Protein AF-A0A3L7U827-F1 (afdb_monomer_lite)

Foldseek 3Di:
DDQDPVNVVVCVVVVHDDDPDPPPPPPPQAAEEEAEAAADPPPVVLSVLLPVLGPRYDYDPYDHLLVRLVVQLCCCQPVVHAYEYAHPCQPVSQVNNVVRPSFDEDEDLFLVVQVVVCQLQLGRYYYYHPVSDDSVRSSVSSRVSSPDHSDDGPPVSVPPPPDPDPDDDDDDDDDDDDPDDDDDDDD

Structure (mmCIF, N/CA/C/O backbone):
data_AF-A0A3L7U827-F1
#
_entry.id   AF-A0A3L7U827-F1
#
loop_
_atom_site.group_PDB
_atom_site.id
_atom_site.type_symbol
_atom_site.label_atom_id
_atom_site.label_alt_id
_atom_site.label_comp_id
_atom_site.label_asym_id
_atom_site.label_entity_id
_atom_site.label_seq_id
_atom_site.pdbx_PDB_ins_code
_atom_site.Cartn_x
_atom_site.Cartn_y
_atom_site.Cartn_z
_atom_site.occupancy
_atom_site.B_iso_or_equiv
_atom_site.auth_seq_id
_atom_site.auth_comp_id
_atom_site.auth_asym_id
_atom_site.auth_atom_id
_atom_site.pdbx_PDB_model_num
ATOM 1 N N . ALA A 1 1 ? -17.650 13.723 22.916 1.00 54.97 1 ALA A N 1
ATOM 2 C CA . ALA A 1 1 ? -18.465 14.565 23.817 1.00 54.97 1 ALA A CA 1
ATOM 3 C C . ALA A 1 1 ? -18.620 13.851 25.155 1.00 54.97 1 ALA A C 1
ATOM 5 O O . ALA A 1 1 ? -18.820 12.641 25.151 1.00 54.97 1 ALA A O 1
ATOM 6 N N . VAL A 1 2 ? -18.483 14.561 26.276 1.00 66.75 2 VAL A N 1
ATOM 7 C CA . VAL A 1 2 ? -18.697 14.002 27.621 1.00 66.75 2 VAL A CA 1
ATOM 8 C C . VAL A 1 2 ? -20.123 14.343 28.040 1.00 66.75 2 VAL A C 1
ATOM 10 O O . VAL A 1 2 ? -20.473 15.517 28.101 1.00 66.75 2 VAL A O 1
ATOM 13 N N . ILE A 1 3 ? -20.953 13.327 28.279 1.00 76.56 3 ILE A N 1
ATOM 14 C CA . ILE A 1 3 ? -22.313 13.520 28.798 1.00 76.56 3 ILE A CA 1
ATOM 15 C C . ILE A 1 3 ? -22.213 13.590 30.320 1.00 76.56 3 ILE A C 1
ATOM 17 O O . ILE A 1 3 ? -21.731 12.645 30.949 1.00 76.56 3 ILE A O 1
ATOM 21 N N . THR A 1 4 ? -22.647 14.704 30.906 1.00 87.19 4 THR A N 1
ATOM 22 C CA . THR A 1 4 ? -22.689 14.880 32.361 1.00 87.19 4 THR A CA 1
ATOM 23 C C . THR A 1 4 ? -23.773 13.987 32.987 1.00 87.19 4 THR A C 1
ATOM 25 O O . THR A 1 4 ? -24.767 13.678 32.325 1.00 87.19 4 THR A O 1
ATOM 28 N N . PRO A 1 5 ? -23.623 13.559 34.255 1.00 81.25 5 PRO A N 1
ATOM 29 C CA . PRO A 1 5 ? -24.610 12.708 34.930 1.00 81.25 5 PRO A CA 1
ATOM 30 C C . PRO A 1 5 ? -26.034 13.283 34.897 1.00 81.25 5 PRO A C 1
ATOM 32 O O . PRO A 1 5 ? -26.962 12.587 34.500 1.00 81.25 5 PRO A O 1
ATOM 35 N N . SER A 1 6 ? -26.192 14.584 35.159 1.00 82.38 6 SER A N 1
ATOM 36 C CA . SER A 1 6 ? -27.498 15.259 35.144 1.00 82.38 6 SER A CA 1
ATOM 37 C C . SER A 1 6 ? -28.179 15.248 33.769 1.00 82.38 6 SER A C 1
ATOM 39 O O . SER A 1 6 ? -29.398 15.148 33.683 1.00 82.38 6 SER A O 1
ATOM 41 N N . ALA A 1 7 ? -27.406 15.302 32.677 1.00 82.69 7 ALA A N 1
ATOM 42 C CA . ALA A 1 7 ? -27.951 15.217 31.321 1.00 82.69 7 ALA A CA 1
ATOM 43 C C . ALA A 1 7 ? -28.459 13.803 30.985 1.00 82.69 7 ALA A C 1
ATOM 45 O O . ALA A 1 7 ? -29.396 13.647 30.204 1.00 82.69 7 ALA A O 1
ATOM 46 N N . ARG A 1 8 ? -27.862 12.767 31.589 1.00 81.25 8 ARG A N 1
ATOM 47 C CA . ARG A 1 8 ? -28.314 11.377 31.447 1.00 81.25 8 ARG A CA 1
ATOM 48 C C . ARG A 1 8 ? -29.624 11.138 32.194 1.00 81.25 8 ARG A C 1
ATOM 50 O O . ARG A 1 8 ? -30.512 10.489 31.646 1.00 81.25 8 ARG A O 1
ATOM 57 N N . ASP A 1 9 ? -29.741 11.666 33.408 1.00 86.62 9 ASP A N 1
ATOM 58 C CA . ASP A 1 9 ? -30.944 11.500 34.229 1.00 86.62 9 ASP A CA 1
ATOM 59 C C . ASP A 1 9 ? -32.150 12.202 33.596 1.00 86.62 9 ASP A C 1
ATOM 61 O O . ASP A 1 9 ? -33.210 11.594 33.453 1.00 86.62 9 ASP A O 1
ATOM 65 N N . HIS A 1 10 ? -31.952 13.416 33.075 1.00 85.75 10 HIS A N 1
ATOM 66 C CA . HIS A 1 10 ? -33.006 14.156 32.382 1.00 85.75 10 HIS A CA 1
ATOM 67 C C . HIS A 1 10 ? -33.462 13.467 31.081 1.00 85.75 10 HIS A C 1
ATOM 69 O O . HIS A 1 10 ? -34.650 13.479 30.753 1.00 85.75 10 HIS A O 1
ATOM 75 N N . ALA A 1 11 ? -32.545 12.837 30.337 1.00 85.69 11 ALA A N 1
ATOM 76 C CA . ALA A 1 11 ? -32.904 12.059 29.150 1.00 85.69 11 ALA A CA 1
ATOM 77 C C . ALA A 1 11 ? -33.756 10.832 29.514 1.00 85.69 11 ALA A C 1
ATOM 79 O O . ALA A 1 11 ? -34.733 10.536 28.829 1.00 85.69 11 ALA A O 1
ATOM 80 N N . ARG A 1 12 ? -33.437 10.162 30.631 1.00 86.00 12 ARG A N 1
ATOM 81 C CA . ARG A 1 12 ? -34.206 9.014 31.127 1.00 86.00 12 ARG A CA 1
ATOM 82 C C . ARG A 1 12 ? -35.616 9.413 31.560 1.00 86.00 12 ARG A C 1
ATOM 84 O O . ARG A 1 12 ? -36.565 8.717 31.219 1.00 86.00 12 ARG A O 1
ATOM 91 N N . GLU A 1 13 ? -35.758 10.523 32.281 1.00 89.75 13 GLU A N 1
ATOM 92 C CA . GLU A 1 13 ? -37.065 11.051 32.705 1.00 89.75 13 GLU A CA 1
ATOM 93 C C . GLU A 1 13 ? -37.940 11.476 31.522 1.00 89.75 13 GLU A C 1
ATOM 95 O O . GLU A 1 13 ? -39.154 11.295 31.553 1.00 89.75 13 GLU A O 1
ATOM 100 N N . ALA A 1 14 ? -37.324 11.969 30.447 1.00 87.94 14 ALA A N 1
ATOM 101 C CA . ALA A 1 14 ? -38.013 12.327 29.212 1.00 87.94 14 ALA A CA 1
ATOM 102 C C . ALA A 1 14 ? -38.336 11.121 28.302 1.00 87.94 14 ALA A C 1
ATOM 104 O O . ALA A 1 14 ? -38.865 11.314 27.209 1.00 87.94 14 ALA A O 1
ATOM 105 N N . GLY A 1 15 ? -38.003 9.888 28.709 1.00 83.62 15 GLY A N 1
ATOM 106 C CA . GLY A 1 15 ? -38.190 8.689 27.883 1.00 83.62 15 GLY A CA 1
ATOM 107 C C . GLY A 1 15 ? -37.289 8.642 26.642 1.00 83.62 15 GLY A C 1
ATOM 108 O O . GLY A 1 15 ? -37.589 7.931 25.687 1.00 83.62 15 GLY A O 1
ATOM 109 N N . ILE A 1 16 ? -36.194 9.407 26.633 1.00 83.38 16 ILE A N 1
ATOM 110 C CA . ILE A 1 16 ? -35.248 9.482 25.520 1.00 83.38 16 ILE A CA 1
ATOM 111 C C . ILE A 1 16 ? -34.175 8.415 25.725 1.00 83.38 16 ILE A C 1
ATOM 113 O O . ILE A 1 16 ? -33.329 8.507 26.619 1.00 83.38 16 ILE A O 1
ATOM 117 N N . GLU A 1 17 ? -34.181 7.403 24.863 1.00 83.94 17 GLU A N 1
ATOM 118 C CA . GLU A 1 17 ? -33.141 6.382 24.844 1.00 83.94 17 GLU A CA 1
ATOM 119 C C . GLU A 1 17 ? -31.858 6.937 24.206 1.00 83.94 17 GLU A C 1
ATOM 121 O O . GLU A 1 17 ? -31.801 7.261 23.019 1.00 83.94 17 GLU A O 1
ATOM 126 N N . LEU A 1 18 ? -30.798 7.052 25.008 1.00 72.00 18 LEU A N 1
ATOM 127 C CA . LEU A 1 18 ? -29.479 7.468 24.534 1.00 72.00 18 LEU A CA 1
ATOM 128 C C . LEU A 1 18 ? -28.769 6.291 23.855 1.00 72.00 18 LEU A C 1
ATOM 130 O O . LEU A 1 18 ? -27.939 5.610 24.461 1.00 72.00 18 LEU A O 1
ATOM 134 N N . VAL A 1 19 ? -29.058 6.073 22.576 1.00 75.44 19 VAL A N 1
ATOM 135 C CA . VAL A 1 19 ? -28.285 5.151 21.740 1.00 75.44 19 VAL A CA 1
ATOM 136 C C . VAL A 1 19 ? -26.927 5.791 21.449 1.00 75.44 19 VAL A C 1
ATOM 138 O O . VAL A 1 19 ? -26.851 6.914 20.947 1.00 75.44 19 VAL A O 1
ATOM 141 N N . ARG A 1 20 ? -25.824 5.087 21.740 1.00 62.78 20 ARG A N 1
ATOM 142 C CA . ARG A 1 20 ? -24.500 5.469 21.222 1.00 62.78 20 ARG A CA 1
ATOM 143 C C . ARG A 1 20 ? -24.497 5.245 19.713 1.00 62.78 20 ARG A C 1
ATOM 145 O O . ARG A 1 20 ? -24.052 4.208 19.233 1.00 62.78 20 ARG A O 1
ATOM 152 N N . GLY A 1 21 ? -25.011 6.221 18.976 1.00 51.78 21 GLY A N 1
ATOM 153 C CA . GLY A 1 21 ? -24.836 6.281 17.539 1.00 51.78 21 GLY A CA 1
ATOM 154 C C . GLY A 1 21 ? -23.347 6.387 17.245 1.00 51.78 21 GLY A C 1
ATOM 155 O O . GLY A 1 21 ? -22.695 7.346 17.665 1.00 51.78 21 GLY A O 1
ATOM 156 N N . SER A 1 22 ? -22.802 5.399 16.535 1.00 54.78 22 SER A N 1
ATOM 157 C CA . SER A 1 22 ? -21.635 5.655 15.700 1.00 54.78 22 SER A CA 1
ATOM 158 C C . SER A 1 22 ? -22.044 6.813 14.800 1.00 54.78 22 SER A C 1
ATOM 160 O O . SER A 1 22 ? -22.983 6.694 14.013 1.00 54.78 22 SER A O 1
ATOM 162 N N . VAL A 1 23 ? -21.433 7.978 15.010 1.00 49.03 23 VAL A N 1
ATOM 163 C CA . VAL A 1 23 ? -21.573 9.074 14.062 1.00 49.03 23 VAL A CA 1
ATOM 164 C C . VAL A 1 23 ? -21.113 8.483 12.739 1.00 49.03 23 VAL A C 1
ATOM 166 O O . VAL A 1 23 ? -19.973 8.025 12.657 1.00 49.03 23 VAL A O 1
ATOM 169 N N . ILE A 1 24 ? -21.998 8.444 11.739 1.00 49.88 24 ILE A N 1
ATOM 170 C CA . ILE A 1 24 ? -21.590 8.217 10.356 1.00 49.88 24 ILE A CA 1
ATOM 171 C C . ILE A 1 24 ? -20.724 9.423 10.028 1.00 49.88 24 ILE A C 1
ATOM 173 O O . ILE A 1 24 ? -21.206 10.501 9.680 1.00 49.88 24 ILE A O 1
ATOM 177 N N . GLN A 1 25 ? -19.440 9.276 10.324 1.00 45.00 25 GLN A N 1
ATOM 178 C CA . GLN A 1 25 ? -18.443 10.279 10.062 1.00 45.00 25 GLN A CA 1
ATOM 179 C C . GLN A 1 25 ? -18.429 10.411 8.537 1.00 45.00 25 GLN A C 1
ATOM 181 O O . GLN A 1 25 ? -18.361 9.382 7.856 1.00 45.00 25 GLN A O 1
ATOM 186 N N . PRO A 1 26 ? -18.560 11.630 7.978 1.00 43.16 26 PRO A N 1
ATOM 187 C CA . PRO A 1 26 ? -18.352 11.813 6.546 1.00 43.16 26 PRO A CA 1
ATOM 188 C C . PRO A 1 26 ? -17.010 11.161 6.192 1.00 43.16 26 PRO A C 1
ATOM 190 O O . PRO A 1 26 ? -16.104 11.250 7.028 1.00 43.16 26 PRO A O 1
ATOM 193 N N . PRO A 1 27 ? -16.890 10.466 5.043 1.00 47.53 27 PRO A N 1
ATOM 194 C CA . PRO A 1 27 ? -15.715 9.664 4.732 1.00 47.53 27 PRO A CA 1
ATOM 195 C C . PRO A 1 27 ? -14.486 10.544 4.911 1.00 47.53 27 PRO A C 1
ATOM 197 O O . PRO A 1 27 ? -14.261 11.490 4.155 1.00 47.53 27 PRO A O 1
ATOM 200 N N . VAL A 1 28 ? -13.739 10.284 5.983 1.00 51.09 28 VAL A N 1
ATOM 201 C CA . VAL A 1 28 ? -12.462 10.937 6.212 1.00 51.09 28 VAL A CA 1
ATOM 202 C C . VAL A 1 28 ? -11.633 10.456 5.042 1.00 51.09 28 VAL A C 1
ATOM 204 O O . VAL A 1 28 ? -11.380 9.257 4.942 1.00 51.09 28 VAL A O 1
ATOM 207 N N . HIS A 1 29 ? -11.320 11.349 4.101 1.00 54.78 29 HIS A N 1
ATOM 208 C CA . HIS A 1 29 ? -10.464 11.000 2.977 1.00 54.78 29 HIS A CA 1
ATOM 209 C C . HIS A 1 29 ? -9.222 10.335 3.561 1.00 54.78 29 HIS A C 1
ATOM 211 O O . HIS A 1 29 ? -8.465 10.980 4.286 1.00 54.78 29 HIS A O 1
ATOM 217 N N . SER A 1 30 ? -9.079 9.025 3.341 1.00 65.12 30 SER A N 1
ATOM 218 C CA . SER A 1 30 ? -8.006 8.264 3.958 1.00 65.12 30 SER A CA 1
ATOM 219 C C . SER A 1 30 ? -6.706 8.775 3.359 1.00 65.12 30 SER A C 1
ATOM 221 O O . SER A 1 30 ? -6.420 8.502 2.191 1.00 65.12 30 SER A O 1
ATOM 223 N N . THR A 1 31 ? -5.957 9.553 4.136 1.00 86.00 31 THR A N 1
ATOM 224 C CA . THR A 1 31 ? -4.622 10.024 3.773 1.00 86.00 31 THR A CA 1
ATOM 225 C C . THR A 1 31 ? -3.802 8.822 3.317 1.00 86.00 31 THR A C 1
ATOM 227 O O . THR A 1 31 ? -3.801 7.778 3.977 1.00 86.00 31 THR A O 1
ATOM 230 N N . ILE A 1 32 ? -3.120 8.948 2.179 1.00 91.00 32 ILE A N 1
ATOM 231 C CA . ILE A 1 32 ? -2.180 7.922 1.725 1.00 91.00 32 ILE A CA 1
ATOM 232 C C . ILE A 1 32 ? -0.767 8.341 2.070 1.00 91.00 32 ILE A C 1
ATOM 234 O O . ILE A 1 32 ? -0.306 9.410 1.682 1.00 91.00 32 ILE A O 1
ATOM 238 N N . VAL A 1 33 ? -0.052 7.460 2.751 1.00 94.31 33 VAL A N 1
ATOM 239 C CA . VAL A 1 33 ? 1.357 7.637 3.066 1.00 94.31 33 VAL A CA 1
ATOM 240 C C . VAL A 1 33 ? 2.191 6.885 2.040 1.00 94.31 33 VAL A C 1
ATOM 242 O O . VAL A 1 33 ? 2.051 5.673 1.882 1.00 94.31 33 VAL A O 1
ATOM 245 N N . ILE A 1 34 ? 3.060 7.607 1.339 1.00 94.38 34 ILE A N 1
ATOM 246 C CA . ILE A 1 34 ? 3.943 7.063 0.309 1.00 94.38 34 ILE A CA 1
ATOM 247 C C . ILE A 1 34 ? 5.363 7.018 0.864 1.00 94.38 34 ILE A C 1
ATOM 249 O O . ILE A 1 34 ? 5.970 8.054 1.135 1.00 94.38 34 ILE A O 1
ATOM 253 N N . GLY A 1 35 ? 5.897 5.813 1.013 1.00 93.19 35 GLY A N 1
ATOM 254 C CA . GLY A 1 35 ? 7.283 5.561 1.377 1.00 93.19 35 GLY A CA 1
ATOM 255 C C . GLY A 1 35 ? 8.097 5.064 0.189 1.00 93.19 35 GLY A C 1
ATOM 256 O O . GLY A 1 35 ? 7.579 4.404 -0.714 1.00 93.19 35 GLY A O 1
ATOM 257 N N . GLN A 1 36 ? 9.396 5.340 0.210 1.00 93.81 36 GLN A N 1
ATOM 258 C CA . GLN A 1 36 ? 10.352 4.747 -0.718 1.00 93.81 36 GLN A CA 1
ATOM 259 C C . GLN A 1 36 ? 11.586 4.266 0.039 1.00 93.81 36 GLN A C 1
ATOM 261 O O . GLN A 1 36 ? 12.126 5.002 0.862 1.00 93.81 36 GLN A O 1
ATOM 266 N N . ALA A 1 37 ? 12.027 3.043 -0.247 1.00 91.88 37 ALA A N 1
ATOM 267 C CA . ALA A 1 37 ? 13.204 2.448 0.376 1.00 91.88 37 ALA A CA 1
ATOM 268 C C . ALA A 1 37 ? 13.931 1.510 -0.588 1.00 91.88 37 ALA A C 1
ATOM 270 O O . ALA A 1 37 ? 13.292 0.738 -1.304 1.00 91.88 37 ALA A O 1
ATOM 271 N N . ASP A 1 38 ? 15.264 1.546 -0.576 1.00 82.06 38 ASP A N 1
ATOM 272 C CA . ASP A 1 38 ? 16.132 0.619 -1.317 1.00 82.06 38 ASP A CA 1
ATOM 273 C C . ASP A 1 38 ? 15.717 0.429 -2.789 1.00 82.06 38 ASP A C 1
ATOM 275 O O . ASP A 1 38 ? 15.645 -0.687 -3.310 1.00 82.06 38 ASP A O 1
ATOM 279 N N . CYS A 1 39 ? 15.373 1.528 -3.463 1.00 80.00 39 CYS A N 1
ATOM 280 C CA . CYS A 1 39 ? 15.046 1.520 -4.884 1.00 80.00 39 CYS A CA 1
ATOM 281 C C . CYS A 1 39 ? 16.222 2.002 -5.730 1.00 80.00 39 CYS A C 1
ATOM 283 O O . CYS A 1 39 ? 16.886 2.981 -5.395 1.00 80.00 39 CYS A O 1
ATOM 285 N N . LEU A 1 40 ? 16.395 1.373 -6.893 1.00 69.06 40 LEU A N 1
ATOM 286 C CA . LEU A 1 40 ? 17.198 1.924 -7.983 1.00 69.06 40 LEU A CA 1
ATOM 287 C C . LEU A 1 40 ? 16.523 3.183 -8.561 1.00 69.06 40 LEU A C 1
ATOM 289 O O . LEU A 1 40 ? 15.361 3.474 -8.259 1.00 69.06 40 LEU A O 1
ATOM 293 N N . ALA A 1 41 ? 17.254 3.929 -9.397 1.00 63.00 41 ALA A N 1
ATOM 294 C CA . ALA A 1 41 ? 16.784 5.169 -10.017 1.00 63.00 41 ALA A CA 1
ATOM 295 C C . ALA A 1 41 ? 15.327 5.059 -10.529 1.00 63.00 41 ALA A C 1
ATOM 297 O O . ALA A 1 41 ? 14.934 4.025 -11.075 1.00 63.00 41 ALA A O 1
ATOM 298 N N . ASN A 1 42 ? 14.554 6.145 -10.358 1.00 75.94 42 ASN A N 1
ATOM 299 C CA . ASN A 1 42 ? 13.133 6.347 -10.720 1.00 75.94 42 ASN A CA 1
ATOM 300 C C . ASN A 1 42 ? 12.066 6.148 -9.622 1.00 75.94 42 ASN A C 1
ATOM 302 O O . ASN A 1 42 ? 10.902 6.455 -9.875 1.00 75.94 42 ASN A O 1
ATOM 306 N N . ALA A 1 43 ? 12.392 5.717 -8.399 1.00 82.56 43 ALA A N 1
ATOM 307 C CA . ALA A 1 43 ? 11.367 5.626 -7.344 1.00 82.56 43 ALA A CA 1
ATOM 308 C C . ALA A 1 43 ? 10.790 6.991 -6.934 1.00 82.56 43 ALA A C 1
ATOM 310 O O . ALA A 1 43 ? 9.571 7.121 -6.842 1.00 82.56 43 ALA A O 1
ATOM 311 N N . SER A 1 44 ? 11.624 8.028 -6.806 1.00 85.75 44 SER A N 1
ATOM 312 C CA . SER A 1 44 ? 11.157 9.378 -6.459 1.00 85.75 44 SER A CA 1
ATOM 313 C C . SER A 1 44 ? 10.209 9.964 -7.509 1.00 85.75 44 SER A C 1
ATOM 315 O O . SER A 1 44 ? 9.201 10.574 -7.160 1.00 85.75 44 SER A O 1
ATOM 317 N N . SER A 1 45 ? 10.487 9.761 -8.803 1.00 88.19 45 SER A N 1
ATOM 318 C CA . SER A 1 45 ? 9.619 10.261 -9.880 1.00 88.19 45 SER A CA 1
ATOM 319 C C . SER A 1 45 ? 8.287 9.511 -9.930 1.00 88.19 45 SER A C 1
ATOM 321 O O . SER A 1 45 ? 7.244 10.132 -10.132 1.00 88.19 45 SER A O 1
ATOM 323 N N . ARG A 1 46 ? 8.298 8.198 -9.668 1.00 88.62 46 ARG A N 1
ATOM 324 C CA . ARG A 1 46 ? 7.087 7.377 -9.509 1.00 88.62 46 ARG A CA 1
ATOM 325 C C . ARG A 1 46 ? 6.267 7.800 -8.291 1.00 88.62 46 ARG A C 1
ATOM 327 O O . ARG A 1 46 ? 5.067 8.012 -8.423 1.00 88.62 46 ARG A O 1
ATOM 334 N N . ALA A 1 47 ? 6.907 7.994 -7.139 1.00 90.06 47 ALA A N 1
ATOM 335 C CA . ALA A 1 47 ? 6.260 8.487 -5.924 1.00 90.06 47 ALA A CA 1
ATOM 336 C C . ALA A 1 47 ? 5.622 9.866 -6.143 1.00 90.06 47 ALA A C 1
ATOM 338 O O . ALA A 1 47 ? 4.504 10.108 -5.695 1.00 90.06 47 ALA A O 1
ATOM 339 N N . ALA A 1 48 ? 6.294 10.755 -6.881 1.00 90.19 48 ALA A N 1
ATOM 340 C CA . ALA A 1 48 ? 5.755 12.057 -7.267 1.00 90.19 48 ALA A CA 1
ATOM 341 C C . ALA A 1 48 ? 4.607 11.963 -8.291 1.00 90.19 48 ALA A C 1
ATOM 343 O O . ALA A 1 48 ? 3.724 12.817 -8.298 1.00 90.19 48 ALA A O 1
ATOM 344 N N . GLY A 1 49 ? 4.599 10.958 -9.172 1.00 90.50 49 GLY A N 1
ATOM 345 C CA . GLY A 1 49 ? 3.451 10.647 -10.034 1.00 90.50 49 GLY A CA 1
ATOM 346 C C . GLY A 1 49 ? 2.226 10.255 -9.211 1.00 90.50 49 GLY A C 1
ATOM 347 O O . GLY A 1 49 ? 1.177 10.884 -9.321 1.00 90.50 49 GLY A O 1
ATOM 348 N N . ILE A 1 50 ? 2.400 9.308 -8.286 1.00 90.62 50 ILE A N 1
ATOM 349 C CA . ILE A 1 50 ? 1.332 8.842 -7.389 1.00 90.62 50 ILE A CA 1
ATOM 350 C C . ILE A 1 50 ? 0.813 9.984 -6.504 1.00 90.62 50 ILE A C 1
ATOM 352 O O . ILE A 1 50 ? -0.396 10.169 -6.405 1.00 90.62 50 ILE A O 1
ATOM 356 N N . ALA A 1 51 ? 1.704 10.786 -5.915 1.00 91.44 51 ALA A N 1
ATOM 357 C CA . ALA A 1 51 ? 1.326 11.917 -5.063 1.00 91.44 51 ALA A CA 1
ATOM 358 C C . ALA A 1 51 ? 0.527 13.006 -5.797 1.00 91.44 51 ALA A C 1
ATOM 360 O O . ALA A 1 51 ? -0.251 13.727 -5.186 1.00 91.44 51 ALA A O 1
ATOM 361 N N . ARG A 1 52 ? 0.707 13.135 -7.116 1.00 90.38 52 ARG A N 1
ATOM 362 C CA . ARG A 1 52 ? -0.109 14.037 -7.942 1.00 90.38 52 ARG A CA 1
ATOM 363 C C . ARG A 1 52 ? -1.455 13.424 -8.316 1.00 90.38 52 ARG A C 1
ATOM 365 O O . ARG A 1 52 ? -2.424 14.157 -8.471 1.00 90.38 52 ARG A O 1
ATOM 372 N N . ALA A 1 53 ? -1.505 12.105 -8.488 1.00 89.06 53 ALA A N 1
ATOM 373 C CA . ALA A 1 53 ? -2.715 11.390 -8.880 1.00 89.06 53 ALA A CA 1
ATOM 374 C C . ALA A 1 53 ? -3.694 11.183 -7.712 1.00 89.06 53 ALA A C 1
ATOM 376 O O . ALA A 1 53 ? -4.902 11.113 -7.924 1.00 89.06 53 ALA A O 1
ATOM 377 N N . VAL A 1 54 ? -3.184 11.080 -6.484 1.00 88.81 54 VAL A N 1
ATOM 378 C CA . VAL A 1 54 ? -3.968 10.783 -5.283 1.00 88.81 54 VAL A CA 1
ATOM 379 C C . VAL A 1 54 ? -4.033 12.023 -4.390 1.00 88.81 54 VAL A C 1
ATOM 381 O O . VAL A 1 54 ? -3.010 12.552 -3.968 1.00 88.81 54 VAL A O 1
ATOM 384 N N . ALA A 1 55 ? -5.242 12.489 -4.074 1.00 84.12 55 ALA A N 1
ATOM 385 C CA . ALA A 1 55 ? -5.427 13.613 -3.159 1.00 84.12 55 ALA A CA 1
ATOM 386 C C . ALA A 1 55 ? -5.082 13.220 -1.711 1.00 84.12 55 ALA A C 1
ATOM 388 O O . ALA A 1 55 ? -5.344 12.098 -1.284 1.00 84.12 55 ALA A O 1
ATOM 389 N N . GLY A 1 56 ? -4.521 14.158 -0.941 1.00 84.38 56 GLY A N 1
ATOM 390 C CA . GLY A 1 56 ? -4.212 13.925 0.474 1.00 84.38 56 GLY A CA 1
ATOM 391 C C . GLY A 1 56 ? -3.051 12.954 0.702 1.00 84.38 56 GLY A C 1
ATOM 392 O O . GLY A 1 56 ? -3.044 12.230 1.693 1.00 84.38 56 GLY A O 1
ATOM 393 N N . THR A 1 57 ? -2.077 12.897 -0.210 1.00 89.94 57 THR A N 1
ATOM 394 C CA . THR A 1 57 ? -0.881 12.075 0.002 1.00 89.94 57 THR A CA 1
ATOM 395 C C . THR A 1 57 ? 0.150 12.768 0.875 1.00 89.94 57 THR A C 1
ATOM 397 O O . THR A 1 57 ? 0.461 13.941 0.669 1.00 89.94 57 THR A O 1
ATOM 400 N N . GLN A 1 58 ? 0.772 12.001 1.759 1.00 91.88 58 GLN A N 1
ATOM 401 C CA . GLN A 1 58 ? 1.952 12.389 2.512 1.00 91.88 58 GLN A CA 1
ATOM 402 C C . GLN A 1 58 ? 3.137 11.543 2.047 1.00 91.88 58 GLN A C 1
ATOM 404 O O . GLN A 1 58 ? 3.087 10.316 2.092 1.00 91.88 58 GLN A O 1
ATOM 409 N N . GLN A 1 59 ? 4.217 12.183 1.606 1.00 92.12 59 GLN A N 1
ATOM 410 C CA . GLN A 1 59 ? 5.456 11.474 1.289 1.00 92.12 59 GLN A CA 1
ATOM 411 C C . GLN A 1 59 ? 6.347 11.393 2.527 1.00 92.12 59 GLN A C 1
ATOM 413 O O . GLN A 1 59 ? 6.563 12.391 3.215 1.00 92.12 59 GLN A O 1
ATOM 418 N N . LEU A 1 60 ? 6.871 10.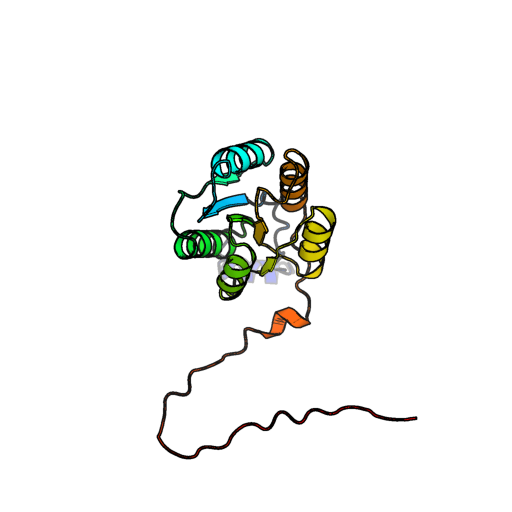201 2.798 1.00 91.25 60 LEU A N 1
ATOM 419 C CA . LEU A 1 60 ? 7.884 9.993 3.821 1.00 91.25 60 LEU A CA 1
ATOM 420 C C . LEU A 1 60 ? 9.276 10.298 3.255 1.00 91.25 60 LEU A C 1
ATOM 422 O O . LEU A 1 60 ? 9.524 10.061 2.066 1.00 91.25 60 LEU A O 1
ATOM 426 N N . PRO A 1 61 ? 10.202 10.801 4.088 1.00 86.31 61 PRO A N 1
ATOM 427 C CA . PRO A 1 61 ? 11.591 10.951 3.681 1.00 86.31 61 PRO A CA 1
ATOM 428 C C . PRO A 1 61 ? 12.166 9.592 3.267 1.00 86.31 61 PRO A C 1
ATOM 430 O O . PRO A 1 61 ? 11.838 8.561 3.854 1.00 86.31 61 PRO A O 1
ATOM 433 N N . ALA A 1 62 ? 13.028 9.592 2.248 1.00 77.62 62 ALA A N 1
ATOM 434 C CA . ALA A 1 62 ? 13.735 8.384 1.845 1.00 77.62 62 ALA A CA 1
ATOM 435 C C . ALA A 1 62 ? 14.708 7.973 2.962 1.00 77.62 62 ALA A C 1
ATOM 437 O O . ALA A 1 62 ? 15.639 8.714 3.279 1.00 77.62 62 ALA A O 1
ATOM 438 N N . SER A 1 63 ? 14.480 6.807 3.556 1.00 82.75 63 SER A N 1
ATOM 439 C CA . SER A 1 63 ? 15.324 6.215 4.596 1.00 82.75 63 SER A CA 1
ATOM 440 C C . SER A 1 63 ? 15.475 4.707 4.363 1.00 82.75 63 SER A C 1
ATOM 442 O O . SER A 1 63 ? 15.074 4.184 3.318 1.00 82.75 63 SER A O 1
ATOM 444 N N . GLY A 1 64 ? 16.104 4.002 5.308 1.00 89.81 64 GLY A N 1
ATOM 445 C CA . GLY A 1 64 ? 16.226 2.549 5.240 1.00 89.81 64 GLY A CA 1
ATOM 446 C C . GLY A 1 64 ? 14.858 1.862 5.280 1.00 89.81 64 GLY A C 1
ATOM 447 O O . GLY A 1 64 ? 13.907 2.365 5.878 1.00 89.81 64 GLY A O 1
ATOM 448 N N . LEU A 1 65 ? 14.759 0.675 4.673 1.00 92.12 65 LEU A N 1
ATOM 449 C CA . LEU A 1 65 ? 13.500 -0.071 4.567 1.00 92.12 65 LEU A CA 1
ATOM 450 C C . LEU A 1 65 ? 12.775 -0.262 5.907 1.00 92.12 65 LEU A C 1
ATOM 452 O O . LEU A 1 65 ? 11.558 -0.102 5.970 1.00 92.12 65 LEU A O 1
ATOM 456 N N . ALA A 1 66 ? 13.509 -0.584 6.974 1.00 93.31 66 ALA A N 1
ATOM 457 C CA . ALA A 1 66 ? 12.923 -0.781 8.298 1.00 93.31 66 ALA A CA 1
ATOM 458 C C . ALA A 1 66 ? 12.285 0.505 8.852 1.00 93.31 66 ALA A C 1
ATOM 460 O O . ALA A 1 66 ? 11.167 0.459 9.366 1.00 93.31 66 ALA A O 1
ATOM 461 N N . ASP A 1 67 ? 12.956 1.646 8.684 1.00 93.44 67 ASP A N 1
ATOM 462 C CA . ASP A 1 67 ? 12.495 2.942 9.188 1.00 93.44 67 ASP A CA 1
ATOM 463 C C . ASP A 1 67 ? 11.246 3.414 8.441 1.00 93.44 67 ASP A C 1
ATOM 465 O O . ASP A 1 67 ? 10.280 3.863 9.057 1.00 93.44 67 ASP A O 1
ATOM 469 N N . VAL A 1 68 ? 11.229 3.263 7.111 1.00 95.06 68 VAL A N 1
ATOM 470 C CA . VAL A 1 68 ? 10.061 3.622 6.294 1.00 95.06 68 VAL A CA 1
ATOM 471 C C . VAL A 1 68 ? 8.856 2.766 6.669 1.00 95.06 68 VAL A C 1
ATOM 473 O O . VAL A 1 68 ? 7.755 3.292 6.822 1.00 95.06 68 VAL A O 1
ATOM 476 N N . VAL A 1 69 ? 9.035 1.456 6.852 1.00 95.38 69 VAL A N 1
ATOM 477 C CA . VAL A 1 69 ? 7.927 0.576 7.248 1.00 95.38 69 VAL A CA 1
ATOM 478 C C . VAL A 1 69 ? 7.421 0.913 8.652 1.00 95.38 69 VAL A C 1
ATOM 480 O O . VAL A 1 69 ? 6.208 0.948 8.854 1.00 95.38 69 VAL A O 1
ATOM 483 N N . ALA A 1 70 ? 8.308 1.227 9.599 1.00 94.31 70 ALA A N 1
ATOM 484 C CA . ALA A 1 70 ? 7.911 1.673 10.935 1.00 94.31 70 ALA A CA 1
ATOM 485 C C . ALA A 1 70 ? 7.123 2.996 10.893 1.00 94.31 70 ALA A C 1
ATOM 487 O O . ALA A 1 70 ? 6.101 3.132 11.567 1.00 94.31 70 ALA A O 1
ATOM 488 N N . ALA A 1 71 ? 7.542 3.949 10.057 1.00 93.69 71 ALA A N 1
ATOM 489 C CA . ALA A 1 71 ? 6.825 5.205 9.854 1.00 93.69 71 ALA A CA 1
ATOM 490 C C . ALA A 1 71 ? 5.442 4.989 9.211 1.00 93.69 71 ALA A C 1
ATOM 492 O O . ALA A 1 71 ? 4.456 5.577 9.658 1.00 93.69 71 ALA A O 1
ATOM 493 N N . ILE A 1 72 ? 5.333 4.096 8.219 1.00 94.25 72 ILE A N 1
ATOM 494 C CA . ILE A 1 72 ? 4.039 3.697 7.643 1.00 94.25 72 ILE A CA 1
ATOM 495 C C . ILE A 1 72 ? 3.154 3.057 8.720 1.00 94.25 72 ILE A C 1
ATOM 497 O O . ILE A 1 72 ? 1.990 3.430 8.840 1.00 94.25 72 ILE A O 1
ATOM 501 N N . ALA A 1 73 ? 3.689 2.143 9.535 1.00 93.94 73 ALA A N 1
ATOM 502 C CA . ALA A 1 73 ? 2.942 1.488 10.611 1.00 93.94 73 ALA A CA 1
ATOM 503 C C . ALA A 1 7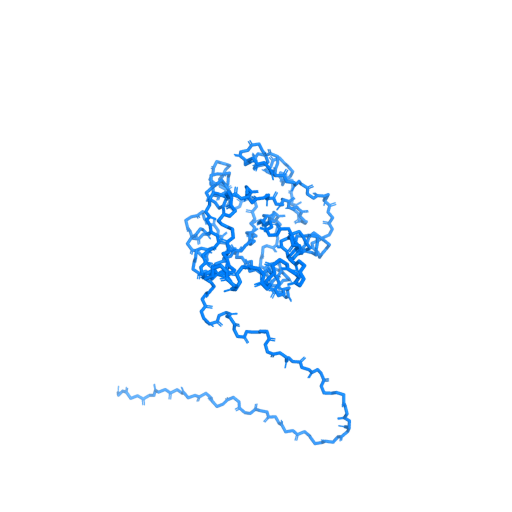3 ? 2.351 2.487 11.614 1.00 93.94 73 ALA A C 1
ATOM 505 O O . ALA A 1 73 ? 1.217 2.301 12.065 1.00 93.94 73 ALA A O 1
ATOM 506 N N . LEU A 1 74 ? 3.096 3.552 11.928 1.00 92.69 74 LEU A N 1
ATOM 507 C CA . LEU A 1 74 ? 2.652 4.622 12.815 1.00 92.69 74 LEU A CA 1
ATOM 508 C C . LEU A 1 74 ? 1.462 5.382 12.223 1.00 92.69 74 LEU A C 1
ATOM 510 O O . LEU A 1 74 ? 0.450 5.534 12.903 1.00 92.69 74 LEU A O 1
ATOM 514 N N . HIS A 1 75 ? 1.545 5.805 10.962 1.00 90.88 75 HIS A N 1
ATOM 515 C CA . HIS A 1 75 ? 0.460 6.547 10.313 1.00 90.88 75 HIS A CA 1
ATOM 516 C C . HIS A 1 75 ? -0.778 5.689 10.049 1.00 90.88 75 HIS A C 1
ATOM 518 O O . HIS A 1 75 ? -1.901 6.110 10.313 1.00 90.88 75 HIS A O 1
ATOM 524 N N . VAL A 1 76 ? -0.589 4.459 9.573 1.00 91.12 76 VAL A N 1
ATOM 525 C CA . VAL A 1 76 ? -1.696 3.531 9.315 1.00 91.12 76 VAL A CA 1
ATOM 526 C C . VAL A 1 76 ? -2.401 3.155 10.621 1.00 91.12 76 VAL A C 1
ATOM 528 O O . VAL A 1 76 ? -3.627 3.146 10.682 1.00 91.12 76 VAL A O 1
ATOM 531 N N . GLY A 1 77 ? -1.641 2.880 11.687 1.00 87.44 77 GLY A N 1
ATOM 532 C CA . GLY A 1 77 ? -2.197 2.483 12.981 1.00 87.44 77 GLY A CA 1
ATOM 533 C C . GLY A 1 77 ? -2.852 3.625 13.761 1.00 87.44 77 GLY A C 1
ATOM 534 O O . GLY A 1 77 ? -3.849 3.394 14.440 1.00 87.44 77 GLY A O 1
ATOM 535 N N . ARG A 1 78 ? -2.305 4.843 13.683 1.00 86.31 78 ARG A N 1
ATOM 536 C CA . ARG A 1 78 ? -2.794 6.002 14.445 1.00 86.31 78 ARG A CA 1
ATOM 537 C C . ARG A 1 78 ? -3.870 6.790 13.706 1.00 86.31 78 ARG A C 1
ATOM 539 O O . ARG A 1 78 ? -4.870 7.156 14.316 1.00 86.31 78 ARG A O 1
ATOM 546 N N . ASP A 1 79 ? -3.647 7.056 12.424 1.00 82.25 79 ASP A N 1
ATOM 547 C CA . ASP A 1 79 ? -4.462 7.983 11.635 1.00 82.25 79 ASP A CA 1
ATOM 548 C C . ASP A 1 79 ? -5.464 7.243 10.731 1.00 82.25 79 ASP A C 1
ATOM 550 O O . ASP A 1 79 ? -6.255 7.874 10.035 1.00 82.25 79 ASP A O 1
ATOM 554 N N . GLY A 1 80 ? -5.432 5.902 10.711 1.00 82.69 80 GLY A N 1
ATOM 555 C CA . GLY A 1 80 ? -6.242 5.094 9.793 1.00 82.69 80 GLY A CA 1
ATOM 556 C C . GLY A 1 80 ? -5.856 5.296 8.325 1.00 82.69 80 GLY A C 1
ATOM 557 O O . GLY A 1 80 ? -6.654 5.029 7.426 1.00 82.69 80 GLY A O 1
ATOM 558 N N . ALA A 1 81 ? -4.646 5.805 8.081 1.00 88.62 81 ALA A N 1
ATOM 559 C CA . ALA A 1 81 ? -4.116 6.044 6.751 1.00 88.62 81 ALA A CA 1
ATOM 560 C C . ALA A 1 81 ? -3.913 4.729 5.983 1.00 88.62 81 ALA A C 1
ATOM 562 O O . ALA A 1 81 ? -3.811 3.647 6.564 1.00 88.62 81 ALA A O 1
ATOM 563 N N . LYS A 1 82 ? -3.790 4.829 4.661 1.00 92.88 82 LYS A N 1
ATOM 564 C CA . LYS A 1 82 ? -3.331 3.727 3.807 1.00 92.88 82 LYS A CA 1
ATOM 565 C C . LYS A 1 82 ? -1.873 3.936 3.426 1.00 92.88 82 LYS A C 1
ATOM 567 O O . LYS A 1 82 ? -1.430 5.068 3.259 1.00 92.88 82 LYS A O 1
ATOM 572 N N . GLY A 1 83 ? -1.122 2.855 3.267 1.00 94.19 83 GLY A N 1
ATOM 573 C CA . GLY A 1 83 ? 0.292 2.906 2.907 1.00 94.19 83 GLY A CA 1
ATOM 574 C C . GLY A 1 83 ? 0.563 2.456 1.475 1.00 94.19 83 GLY A C 1
ATOM 575 O O . GLY A 1 83 ? -0.016 1.484 0.993 1.00 94.19 83 GLY A O 1
ATOM 576 N N . VAL A 1 84 ? 1.508 3.113 0.813 1.00 95.38 84 VAL A N 1
ATOM 577 C CA . VAL A 1 84 ? 2.149 2.624 -0.411 1.00 95.38 84 VAL A CA 1
ATOM 578 C C . VAL A 1 84 ? 3.657 2.684 -0.205 1.00 95.38 84 VAL A C 1
ATOM 580 O O . VAL A 1 84 ? 4.206 3.746 0.070 1.00 95.38 84 VAL A O 1
ATOM 583 N N . LEU A 1 85 ? 4.339 1.553 -0.345 1.00 95.31 85 LEU A N 1
ATOM 584 C CA . LEU A 1 85 ? 5.789 1.454 -0.245 1.00 95.31 85 LEU A CA 1
ATOM 585 C C . LEU A 1 85 ? 6.379 1.051 -1.591 1.00 95.31 85 LEU A C 1
ATOM 587 O O . LEU A 1 85 ? 6.106 -0.036 -2.104 1.00 95.31 85 LEU A O 1
ATOM 591 N N . LEU A 1 86 ? 7.236 1.910 -2.130 1.00 94.38 86 LEU A N 1
ATOM 592 C CA . LEU A 1 86 ? 8.047 1.605 -3.300 1.00 94.38 86 LEU A CA 1
ATOM 593 C C . LEU A 1 86 ? 9.392 1.032 -2.847 1.00 94.38 86 LEU A C 1
ATOM 595 O O . LEU A 1 86 ? 10.134 1.684 -2.110 1.00 94.38 86 LEU A O 1
ATOM 599 N N . THR A 1 87 ? 9.714 -0.185 -3.281 1.00 93.88 87 THR A N 1
ATOM 600 C CA . THR A 1 87 ? 10.979 -0.844 -2.926 1.00 93.88 87 THR A CA 1
ATOM 601 C C . THR A 1 87 ? 11.522 -1.729 -4.045 1.00 93.88 87 THR A C 1
ATOM 603 O O . THR A 1 87 ? 10.756 -2.343 -4.781 1.00 93.88 87 THR A O 1
ATOM 606 N N . GLY A 1 88 ? 12.849 -1.847 -4.161 1.00 92.69 88 GLY A N 1
ATOM 607 C CA . GLY A 1 88 ? 13.480 -2.859 -5.015 1.00 92.69 88 GLY A CA 1
ATOM 608 C C . GLY A 1 88 ? 13.384 -4.283 -4.450 1.00 92.69 88 GLY A C 1
ATOM 609 O O . GLY A 1 88 ? 13.709 -5.246 -5.139 1.00 92.69 88 GLY A O 1
ATOM 610 N N . ARG A 1 89 ? 12.947 -4.447 -3.192 1.00 93.38 89 ARG A N 1
ATOM 611 C CA . ARG A 1 89 ? 12.876 -5.743 -2.494 1.00 93.38 89 ARG A CA 1
ATOM 612 C C . ARG A 1 89 ? 11.481 -6.001 -1.903 1.00 93.38 89 ARG A C 1
ATOM 614 O O . ARG A 1 89 ? 11.351 -6.120 -0.681 1.00 93.38 89 ARG A O 1
ATOM 621 N N . PRO A 1 90 ? 10.434 -6.140 -2.739 1.00 94.25 90 PRO A N 1
ATOM 622 C CA . PRO A 1 90 ? 9.049 -6.226 -2.269 1.00 94.25 90 PRO A CA 1
ATOM 623 C C . PRO A 1 90 ? 8.801 -7.401 -1.316 1.00 94.25 90 PRO A C 1
ATOM 625 O O . PRO A 1 90 ? 8.157 -7.225 -0.287 1.00 94.25 90 PRO A O 1
ATOM 628 N N . ALA A 1 91 ? 9.378 -8.578 -1.584 1.00 94.56 91 ALA A N 1
ATOM 629 C CA . ALA A 1 91 ? 9.197 -9.754 -0.728 1.00 94.56 91 ALA A CA 1
ATOM 630 C C . ALA A 1 91 ? 9.716 -9.537 0.708 1.00 94.56 91 ALA A C 1
ATOM 632 O O . ALA A 1 91 ? 9.028 -9.857 1.675 1.00 94.56 91 ALA A O 1
ATOM 633 N N . ALA A 1 92 ? 10.908 -8.946 0.859 1.00 94.88 92 ALA A N 1
ATOM 634 C CA . ALA A 1 92 ? 11.481 -8.659 2.175 1.00 94.88 92 ALA A CA 1
ATOM 635 C C . ALA A 1 92 ? 10.662 -7.599 2.927 1.00 94.88 92 ALA A C 1
ATOM 637 O O . ALA A 1 92 ? 10.429 -7.723 4.129 1.00 94.88 92 ALA A O 1
ATOM 638 N N . ALA A 1 93 ? 10.188 -6.585 2.205 1.00 95.50 93 ALA A N 1
ATOM 639 C CA . ALA A 1 93 ? 9.367 -5.522 2.759 1.00 95.50 93 ALA A CA 1
ATOM 640 C C . ALA A 1 93 ? 7.993 -6.023 3.240 1.00 95.50 93 ALA A C 1
ATOM 642 O O . ALA A 1 93 ? 7.559 -5.617 4.313 1.00 95.50 93 ALA A O 1
ATOM 643 N N . VAL A 1 94 ? 7.341 -6.946 2.517 1.00 96.75 94 VAL A N 1
ATOM 644 C CA . VAL A 1 94 ? 6.079 -7.586 2.954 1.00 96.75 94 VAL A CA 1
ATOM 645 C C . VAL A 1 94 ? 6.268 -8.364 4.245 1.00 96.75 94 VAL A C 1
ATOM 647 O O . VAL A 1 94 ? 5.482 -8.198 5.177 1.00 96.75 94 VAL A O 1
ATOM 650 N N . VAL A 1 95 ? 7.330 -9.167 4.334 1.00 96.44 95 VAL A N 1
ATOM 651 C CA . VAL A 1 95 ? 7.641 -9.918 5.558 1.00 96.44 95 VAL A CA 1
ATOM 652 C C . VAL A 1 95 ? 7.882 -8.974 6.734 1.00 96.44 95 VAL A C 1
ATOM 654 O O . VAL A 1 95 ? 7.443 -9.263 7.842 1.00 96.44 95 VAL A O 1
ATOM 657 N N . LEU A 1 96 ? 8.562 -7.847 6.514 1.00 95.94 96 LEU A N 1
ATOM 658 C CA . LEU A 1 96 ? 8.832 -6.869 7.566 1.00 95.94 96 LEU A CA 1
ATOM 659 C C . LEU A 1 96 ? 7.562 -6.112 7.983 1.00 95.94 96 LEU A C 1
ATOM 661 O O . LEU A 1 96 ? 7.312 -5.966 9.176 1.00 95.94 96 LEU A O 1
ATOM 665 N N . ALA A 1 97 ? 6.740 -5.680 7.026 1.00 96.00 97 ALA A N 1
ATOM 666 C CA . ALA A 1 97 ? 5.508 -4.938 7.282 1.00 96.00 97 ALA A CA 1
ATOM 667 C C . ALA A 1 97 ? 4.457 -5.772 8.021 1.00 96.00 97 ALA A C 1
ATOM 669 O O . ALA A 1 97 ? 3.879 -5.293 8.989 1.00 96.00 97 ALA A O 1
ATOM 670 N N . ASN A 1 98 ? 4.270 -7.040 7.648 1.00 95.81 98 ASN A N 1
ATOM 671 C CA . ASN A 1 98 ? 3.290 -7.921 8.295 1.00 95.81 98 ASN A CA 1
ATOM 672 C C . ASN A 1 98 ? 3.683 -8.363 9.719 1.00 95.81 98 ASN A C 1
ATOM 674 O O . ASN A 1 98 ? 2.926 -9.081 10.365 1.00 95.81 98 ASN A O 1
ATOM 678 N N . ARG A 1 99 ? 4.840 -7.929 10.244 1.00 94.38 99 ARG A N 1
ATOM 679 C CA . ARG A 1 99 ? 5.168 -8.062 11.677 1.00 94.38 99 ARG A CA 1
ATOM 680 C C . ARG A 1 99 ? 4.428 -7.049 12.546 1.00 94.38 99 ARG A C 1
ATOM 682 O O . ARG A 1 99 ? 4.325 -7.251 13.752 1.00 94.38 99 ARG A O 1
ATOM 689 N N . PHE A 1 100 ? 3.946 -5.957 11.959 1.00 93.19 100 PHE A N 1
ATOM 690 C CA . PHE A 1 100 ? 3.167 -4.953 12.669 1.00 93.19 100 PHE A CA 1
ATOM 691 C C . PHE A 1 100 ? 1.696 -5.360 12.670 1.00 93.19 100 PHE A C 1
ATOM 693 O O . PHE A 1 100 ? 1.104 -5.555 11.614 1.00 93.19 100 PHE A O 1
ATOM 700 N N . SER A 1 101 ? 1.079 -5.423 13.850 1.00 88.94 101 SER A N 1
ATOM 701 C CA . SER A 1 101 ? -0.339 -5.784 13.994 1.00 88.94 101 SER A CA 1
ATOM 702 C C . SER A 1 101 ? -1.295 -4.792 13.323 1.00 88.94 101 SER A C 1
ATOM 704 O O . SER A 1 101 ? -2.419 -5.151 12.977 1.00 88.94 101 SER A O 1
ATOM 706 N N . SER A 1 102 ? -0.857 -3.546 13.124 1.00 90.25 102 SER A N 1
ATOM 707 C CA . SER A 1 102 ? -1.618 -2.518 12.416 1.00 90.25 102 SER A CA 1
ATOM 708 C C . SER A 1 102 ? -1.556 -2.654 10.895 1.00 90.25 102 SER A C 1
ATOM 710 O O . SER A 1 102 ? -2.342 -2.000 10.212 1.00 90.25 102 SER A O 1
ATOM 712 N N . LEU A 1 103 ? -0.652 -3.471 10.345 1.00 93.75 103 LEU A N 1
ATOM 713 C CA . LEU A 1 103 ? -0.403 -3.550 8.910 1.00 93.75 103 LEU A CA 1
ATOM 714 C C . LEU A 1 103 ? -0.865 -4.878 8.313 1.00 93.75 103 LEU A C 1
ATOM 716 O O . LEU A 1 103 ? -0.651 -5.955 8.858 1.00 93.75 103 LEU A O 1
ATOM 720 N N . ARG A 1 104 ? -1.459 -4.777 7.128 1.00 94.62 104 ARG A N 1
ATOM 721 C CA . ARG A 1 104 ? -1.752 -5.880 6.217 1.00 94.62 104 ARG A CA 1
ATOM 722 C C . ARG A 1 104 ? -1.201 -5.480 4.863 1.00 94.62 104 ARG A C 1
ATOM 724 O O . ARG A 1 104 ? -1.837 -4.737 4.112 1.00 94.62 104 ARG A O 1
ATOM 731 N N . ALA A 1 105 ? 0.026 -5.913 4.618 1.00 96.44 105 ALA A N 1
ATOM 732 C CA . ALA A 1 105 ? 0.786 -5.604 3.428 1.00 96.44 105 ALA A CA 1
ATOM 733 C C . ALA A 1 105 ? 0.664 -6.720 2.392 1.00 96.44 105 ALA A C 1
ATOM 735 O O . ALA A 1 105 ? 0.856 -7.900 2.701 1.00 96.44 105 ALA A O 1
ATOM 736 N N . VAL A 1 106 ? 0.408 -6.326 1.148 1.00 96.81 106 VAL A N 1
ATOM 737 C CA . VAL A 1 106 ? 0.380 -7.225 -0.011 1.00 96.81 106 VAL A CA 1
ATOM 738 C C . VAL A 1 106 ? 1.312 -6.724 -1.107 1.00 96.81 106 VAL A C 1
ATOM 740 O O . VAL A 1 106 ? 1.621 -5.534 -1.198 1.00 96.81 106 VAL A O 1
ATOM 743 N N . THR A 1 107 ? 1.761 -7.648 -1.950 1.00 96.50 107 THR A N 1
ATOM 744 C CA . THR A 1 107 ? 2.553 -7.354 -3.143 1.00 96.50 107 THR A CA 1
ATOM 745 C C . THR A 1 107 ? 2.114 -8.256 -4.289 1.00 96.50 107 THR A C 1
ATOM 747 O O . THR A 1 107 ? 1.646 -9.370 -4.063 1.00 96.50 107 THR A O 1
ATOM 750 N N . ALA A 1 108 ? 2.265 -7.769 -5.513 1.00 95.00 108 ALA A N 1
ATOM 751 C CA . ALA A 1 108 ? 2.063 -8.516 -6.745 1.00 95.00 108 ALA A CA 1
ATOM 752 C C . ALA A 1 108 ? 2.859 -7.835 -7.867 1.00 95.00 108 ALA A C 1
ATOM 754 O O . ALA A 1 108 ? 3.349 -6.719 -7.690 1.00 95.00 108 ALA A O 1
ATOM 755 N N . ARG A 1 109 ? 2.967 -8.503 -9.020 1.00 92.06 109 ARG A N 1
ATOM 756 C CA . ARG A 1 109 ? 3.717 -8.011 -10.190 1.00 92.06 109 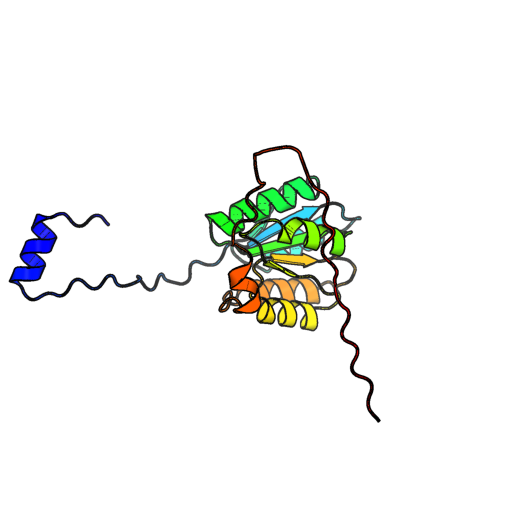ARG A CA 1
ATOM 757 C C . ARG A 1 109 ? 2.856 -7.272 -11.214 1.00 92.06 109 ARG A C 1
ATOM 759 O O . ARG A 1 109 ? 3.382 -6.704 -12.163 1.00 92.06 109 ARG A O 1
ATOM 766 N N . ASP A 1 110 ? 1.540 -7.292 -11.039 1.00 92.00 110 ASP A N 1
ATOM 767 C CA . ASP A 1 110 ? 0.580 -6.641 -11.921 1.00 92.00 110 ASP A CA 1
ATOM 768 C C . ASP A 1 110 ? -0.550 -5.987 -11.114 1.00 92.00 110 ASP A C 1
ATOM 770 O O . ASP A 1 110 ? -0.829 -6.362 -9.973 1.00 92.00 110 ASP A O 1
ATOM 774 N N . ALA A 1 111 ? -1.191 -4.976 -11.706 1.00 91.69 111 ALA A N 1
ATOM 775 C CA . ALA A 1 111 ? -2.191 -4.159 -11.020 1.00 91.69 111 ALA A CA 1
ATOM 776 C C . ALA A 1 111 ? -3.460 -4.940 -10.656 1.00 91.69 111 ALA A C 1
ATOM 778 O O . ALA A 1 111 ? -4.013 -4.721 -9.580 1.00 91.69 111 ALA A O 1
ATOM 779 N N . ALA A 1 112 ? -3.904 -5.857 -11.518 1.00 92.31 112 ALA A N 1
ATOM 780 C CA . ALA A 1 112 ? -5.135 -6.606 -11.298 1.00 92.31 112 ALA A CA 1
ATOM 781 C C . ALA A 1 112 ? -4.980 -7.570 -10.115 1.00 92.31 112 ALA A C 1
ATOM 783 O O . ALA A 1 112 ? -5.793 -7.552 -9.190 1.00 92.31 112 ALA A O 1
ATOM 784 N N . THR A 1 113 ? -3.893 -8.343 -10.091 1.00 94.62 113 THR A N 1
ATOM 785 C CA . THR A 1 113 ? -3.569 -9.248 -8.984 1.00 94.62 113 THR A CA 1
ATOM 786 C C . THR A 1 113 ? -3.305 -8.477 -7.697 1.00 94.62 113 THR A C 1
ATOM 788 O O . THR A 1 113 ? -3.748 -8.906 -6.634 1.00 94.62 113 THR A O 1
ATOM 791 N N . LEU A 1 114 ? -2.639 -7.316 -7.770 1.00 95.06 114 LEU A N 1
ATOM 792 C CA . LEU A 1 114 ? -2.381 -6.479 -6.595 1.00 95.06 114 LEU A CA 1
ATOM 793 C C . LEU A 1 114 ? -3.683 -6.025 -5.929 1.00 95.06 114 LEU A C 1
ATOM 795 O O . LEU A 1 114 ? -3.833 -6.152 -4.715 1.00 95.06 114 LEU A O 1
ATOM 799 N N . LEU A 1 115 ? -4.629 -5.515 -6.716 1.00 94.00 115 LEU A N 1
ATOM 800 C CA . LEU A 1 115 ? -5.910 -5.016 -6.216 1.00 94.00 115 LEU A CA 1
ATOM 801 C C . LEU A 1 115 ? -6.830 -6.149 -5.753 1.00 94.00 115 LEU A C 1
ATOM 803 O O . LEU A 1 115 ? -7.519 -6.000 -4.743 1.00 94.00 115 LEU A O 1
ATOM 807 N N . ALA A 1 116 ? -6.812 -7.294 -6.439 1.00 93.88 116 ALA A N 1
ATOM 808 C CA . ALA A 1 116 ? -7.532 -8.487 -6.007 1.00 93.88 116 ALA A CA 1
ATOM 809 C C . ALA A 1 116 ? -7.000 -9.006 -4.661 1.00 93.88 116 ALA A C 1
ATOM 811 O O . ALA A 1 116 ? -7.787 -9.236 -3.745 1.00 93.88 116 ALA A O 1
ATOM 812 N N . ALA A 1 117 ? -5.678 -9.108 -4.504 1.00 94.00 117 ALA A N 1
ATOM 813 C CA . ALA A 1 117 ? -5.050 -9.494 -3.242 1.00 94.00 117 ALA A CA 1
ATOM 814 C C . ALA A 1 117 ? -5.338 -8.472 -2.131 1.00 94.00 117 ALA A C 1
ATOM 816 O O . ALA A 1 117 ? -5.641 -8.850 -1.000 1.00 94.00 117 ALA A O 1
ATOM 817 N N . ALA A 1 118 ? -5.308 -7.175 -2.452 1.00 94.12 118 ALA A N 1
ATOM 818 C CA . ALA A 1 118 ? -5.644 -6.126 -1.496 1.00 94.12 118 ALA A CA 1
ATOM 819 C C . ALA A 1 118 ? -7.092 -6.243 -1.002 1.00 94.12 118 ALA A C 1
ATOM 821 O O . ALA A 1 118 ? -7.351 -6.093 0.191 1.00 94.12 118 ALA A O 1
ATOM 822 N N . ALA A 1 119 ? -8.024 -6.565 -1.901 1.00 91.88 119 ALA A N 1
ATOM 823 C CA . ALA A 1 119 ? -9.419 -6.803 -1.561 1.00 91.88 119 ALA A CA 1
ATOM 824 C C . ALA A 1 119 ? -9.601 -8.045 -0.682 1.00 91.88 119 ALA A C 1
ATOM 826 O O . ALA A 1 119 ? -10.268 -7.974 0.346 1.00 91.88 119 ALA A O 1
ATOM 827 N N . GLN A 1 120 ? -8.995 -9.166 -1.079 1.00 91.06 120 GLN A N 1
ATOM 828 C CA . GLN A 1 120 ? -9.116 -10.447 -0.383 1.00 91.06 120 GLN A CA 1
ATOM 829 C C . GLN A 1 120 ? -8.541 -10.389 1.030 1.00 91.06 120 GLN A C 1
ATOM 831 O O . GLN A 1 120 ? -9.135 -10.942 1.944 1.00 91.06 120 GLN A O 1
ATOM 836 N N . CYS A 1 121 ? -7.421 -9.692 1.225 1.00 90.50 121 CYS A N 1
ATOM 837 C CA . CYS A 1 121 ? -6.741 -9.611 2.518 1.00 90.50 121 CYS A CA 1
ATOM 838 C C . CYS A 1 121 ? -7.154 -8.392 3.359 1.00 90.50 121 CYS A C 1
ATOM 840 O O . CYS A 1 121 ? -6.554 -8.152 4.409 1.00 90.50 121 CYS A O 1
ATOM 842 N N . ALA A 1 122 ? -8.111 -7.579 2.890 1.00 91.56 122 ALA A N 1
ATOM 843 C CA . ALA A 1 122 ? -8.419 -6.263 3.459 1.00 91.56 122 ALA A CA 1
ATOM 844 C C . ALA A 1 122 ? -7.143 -5.430 3.720 1.00 91.56 122 ALA A C 1
ATOM 846 O O . ALA A 1 122 ? -6.955 -4.857 4.802 1.00 91.56 122 ALA A O 1
ATOM 847 N N . ALA A 1 123 ? -6.223 -5.435 2.752 1.00 93.94 123 ALA A N 1
ATOM 848 C CA . ALA A 1 123 ? -4.901 -4.842 2.884 1.00 93.94 123 ALA A CA 1
ATOM 849 C C . ALA A 1 123 ? -4.995 -3.324 3.053 1.00 93.94 123 ALA A C 1
ATOM 851 O O . ALA A 1 123 ? -5.749 -2.654 2.351 1.00 93.94 123 ALA A O 1
ATOM 852 N N . ASN A 1 124 ? -4.192 -2.780 3.961 1.00 94.31 124 ASN A N 1
ATOM 853 C CA . ASN A 1 124 ? -4.058 -1.337 4.166 1.00 94.31 124 ASN A CA 1
ATOM 854 C C . ASN A 1 124 ? -2.700 -0.802 3.698 1.00 94.31 124 ASN A C 1
ATOM 856 O O . ASN A 1 124 ? -2.502 0.412 3.691 1.00 94.31 124 ASN A O 1
ATOM 860 N N . VAL A 1 125 ? -1.788 -1.679 3.260 1.00 95.88 125 VAL A N 1
ATOM 861 C CA . VAL A 1 125 ? -0.499 -1.295 2.680 1.00 95.88 125 VAL A CA 1
ATOM 862 C C . VAL A 1 125 ? -0.236 -2.056 1.383 1.00 95.88 125 VAL A C 1
ATOM 864 O O . VAL A 1 125 ? -0.332 -3.282 1.331 1.00 95.88 125 VAL A O 1
ATOM 867 N N . LEU A 1 126 ? 0.159 -1.330 0.339 1.00 96.19 126 LEU A N 1
ATOM 868 C CA . LEU A 1 126 ? 0.676 -1.908 -0.900 1.00 96.19 126 LEU A CA 1
ATOM 869 C C . LEU A 1 126 ? 2.196 -1.803 -0.932 1.00 96.19 126 LEU A C 1
ATOM 871 O O . LEU A 1 126 ? 2.752 -0.731 -0.705 1.00 96.19 126 LEU A O 1
ATOM 875 N N . ILE A 1 127 ? 2.869 -2.902 -1.257 1.00 96.06 127 ILE A N 1
ATOM 876 C CA . ILE A 1 127 ? 4.321 -2.945 -1.423 1.00 96.06 127 ILE A CA 1
ATOM 877 C C . ILE A 1 127 ? 4.625 -3.298 -2.868 1.00 96.06 127 ILE A C 1
ATOM 879 O O . ILE A 1 127 ? 4.205 -4.342 -3.367 1.00 96.06 127 ILE A O 1
ATOM 883 N N . ILE A 1 128 ? 5.342 -2.413 -3.548 1.00 94.75 128 ILE A N 1
ATOM 884 C CA . ILE A 1 128 ? 5.425 -2.423 -5.004 1.00 94.75 128 ILE A CA 1
ATOM 885 C C . ILE A 1 128 ? 6.872 -2.240 -5.440 1.00 94.75 128 ILE A C 1
ATOM 887 O O . ILE A 1 128 ? 7.561 -1.326 -4.980 1.00 94.75 128 ILE A O 1
ATOM 891 N N . HIS A 1 129 ? 7.309 -3.060 -6.396 1.00 93.25 129 HIS A N 1
ATOM 892 C CA . HIS A 1 129 ? 8.518 -2.768 -7.150 1.00 93.25 129 HIS A CA 1
ATOM 893 C C . HIS A 1 129 ? 8.178 -1.864 -8.346 1.00 93.25 129 HIS A C 1
ATOM 895 O O . HIS A 1 129 ? 7.526 -2.306 -9.291 1.00 93.25 129 HIS A O 1
ATOM 901 N N . PRO A 1 130 ? 8.646 -0.601 -8.383 1.00 90.38 130 PRO A N 1
ATOM 902 C CA . PRO A 1 130 ? 8.205 0.372 -9.393 1.00 90.38 130 PRO A CA 1
ATOM 903 C C . PRO A 1 130 ? 8.610 0.051 -10.846 1.00 90.38 130 PRO A C 1
ATOM 905 O O . PRO A 1 130 ? 8.121 0.713 -11.767 1.00 90.38 130 PRO A O 1
ATOM 908 N N . GLN A 1 131 ? 9.515 -0.914 -11.053 1.00 89.62 131 GLN A N 1
ATOM 909 C CA . GLN A 1 131 ? 9.986 -1.353 -12.371 1.00 89.62 131 GLN A CA 1
ATOM 910 C C . GLN A 1 131 ? 9.143 -2.496 -12.946 1.00 89.62 131 GLN A C 1
ATOM 912 O O . GLN A 1 131 ? 9.115 -2.663 -14.159 1.00 89.62 131 GLN A O 1
ATOM 917 N N . GLU A 1 132 ? 8.423 -3.243 -12.104 1.00 88.56 132 GLU A N 1
ATOM 918 C CA . GLU A 1 132 ? 7.539 -4.328 -12.554 1.00 88.56 132 GLU A CA 1
ATOM 919 C C . GLU A 1 132 ? 6.219 -3.787 -13.135 1.00 88.56 132 GLU A C 1
ATOM 921 O O . GLU A 1 132 ? 5.514 -4.489 -13.851 1.00 88.56 132 GLU A O 1
ATOM 926 N N . PHE A 1 133 ? 5.908 -2.508 -12.890 1.00 87.56 133 PHE A N 1
ATOM 927 C CA . PHE A 1 133 ? 4.674 -1.860 -13.324 1.00 87.56 133 PHE A CA 1
ATOM 928 C C . PHE A 1 133 ? 4.922 -0.834 -14.433 1.00 87.56 133 PHE A C 1
ATOM 930 O O . PHE A 1 133 ? 5.830 0.002 -14.359 1.00 87.56 133 PHE A O 1
ATOM 937 N N . ALA A 1 134 ? 4.039 -0.827 -15.434 1.00 86.00 134 ALA A N 1
ATOM 938 C CA . ALA A 1 134 ? 3.978 0.245 -16.423 1.00 86.00 134 ALA A CA 1
ATOM 939 C C . ALA A 1 134 ? 3.627 1.592 -15.759 1.00 86.00 134 ALA A C 1
ATOM 941 O O . ALA A 1 134 ? 2.853 1.642 -14.800 1.00 86.00 134 ALA A O 1
ATOM 942 N N . SER A 1 135 ? 4.159 2.693 -16.303 1.00 72.75 135 SER A N 1
ATOM 943 C CA . SER A 1 135 ? 4.066 4.049 -15.729 1.00 72.75 135 SER A CA 1
ATOM 944 C C . SER A 1 135 ? 2.652 4.474 -15.341 1.00 72.75 135 SER A C 1
ATOM 946 O O . SER A 1 135 ? 2.452 4.935 -14.225 1.00 72.75 135 SER A O 1
ATOM 948 N N . GLY A 1 136 ? 1.667 4.257 -16.212 1.00 84.00 136 GLY A N 1
ATOM 949 C CA . GLY A 1 136 ? 0.277 4.625 -15.925 1.00 84.00 136 GLY A CA 1
ATOM 950 C C . GLY A 1 136 ? -0.538 3.560 -15.187 1.00 84.00 136 GLY A C 1
ATOM 951 O O . GLY A 1 136 ? -1.635 3.863 -14.724 1.00 84.00 136 GLY A O 1
ATOM 952 N N . ALA A 1 137 ? -0.061 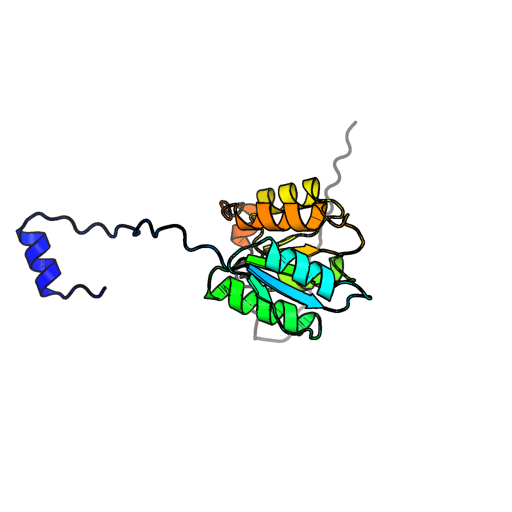2.314 -15.110 1.00 89.00 137 ALA A N 1
ATOM 953 C CA . ALA A 1 137 ? -0.781 1.235 -14.428 1.00 89.00 137 ALA A CA 1
ATOM 954 C C . ALA A 1 137 ? -0.627 1.347 -12.908 1.00 89.00 137 ALA A C 1
ATOM 956 O O . ALA A 1 137 ? -1.595 1.159 -12.177 1.00 89.00 137 ALA A O 1
ATOM 957 N N . LEU A 1 138 ? 0.573 1.717 -12.451 1.00 90.88 138 LEU A N 1
ATOM 958 C CA . LEU A 1 138 ? 0.862 1.936 -11.037 1.00 90.88 138 LEU A CA 1
ATOM 959 C C . LEU A 1 138 ? 0.018 3.073 -10.448 1.00 90.88 138 LEU A C 1
ATOM 961 O O . LEU A 1 138 ? -0.626 2.893 -9.422 1.00 90.88 138 LEU A O 1
ATOM 965 N N . GLU A 1 139 ? -0.012 4.226 -11.118 1.00 92.31 139 GLU A N 1
ATOM 966 C CA . GLU A 1 139 ? -0.777 5.391 -10.658 1.00 92.31 139 GLU A CA 1
ATOM 967 C C . GLU A 1 139 ? -2.272 5.073 -10.563 1.00 92.31 139 GLU A C 1
ATOM 969 O O . GLU A 1 139 ? -2.891 5.341 -9.537 1.00 92.31 139 GLU A O 1
ATOM 974 N N . ARG A 1 140 ? -2.836 4.410 -11.584 1.00 92.38 140 ARG A N 1
ATOM 975 C CA . ARG A 1 140 ? -4.234 3.956 -11.569 1.00 92.38 140 ARG A CA 1
ATOM 976 C C . ARG A 1 140 ? -4.518 2.979 -10.430 1.00 92.38 140 ARG A C 1
ATOM 978 O O . ARG A 1 140 ? -5.517 3.153 -9.741 1.00 92.38 140 ARG A O 1
ATOM 985 N N . ALA A 1 141 ? -3.632 2.012 -10.192 1.00 92.62 141 ALA A N 1
ATOM 986 C CA . ALA A 1 141 ? -3.781 1.071 -9.084 1.00 92.62 141 ALA A CA 1
ATOM 987 C C . ALA A 1 141 ? -3.750 1.781 -7.722 1.00 92.62 141 ALA A C 1
ATOM 989 O O . ALA A 1 141 ? -4.553 1.470 -6.847 1.00 92.62 141 ALA A O 1
ATOM 990 N N . CYS A 1 142 ? -2.871 2.771 -7.541 1.00 92.50 142 CYS A N 1
ATOM 991 C CA . CYS A 1 142 ? -2.826 3.565 -6.314 1.00 92.50 142 CYS A CA 1
ATOM 992 C C . CYS A 1 142 ? -4.074 4.440 -6.134 1.00 92.50 142 CYS A C 1
ATOM 994 O O . CYS A 1 142 ? -4.561 4.547 -5.013 1.00 92.50 142 CYS A O 1
ATOM 996 N N . VAL A 1 143 ? -4.611 5.032 -7.207 1.00 92.50 143 VAL A N 1
ATOM 997 C CA . VAL A 1 143 ? -5.867 5.804 -7.169 1.00 92.50 143 VAL A CA 1
ATOM 998 C C . VAL A 1 143 ? -7.053 4.914 -6.805 1.00 92.50 143 VAL A C 1
ATOM 1000 O O . VAL A 1 143 ? -7.856 5.286 -5.954 1.00 92.50 143 VAL A O 1
ATOM 1003 N N . GLU A 1 144 ? -7.151 3.727 -7.397 1.00 93.06 144 GLU A N 1
ATOM 1004 C CA . GLU A 1 144 ? -8.211 2.770 -7.070 1.00 93.06 144 GLU A CA 1
ATOM 1005 C C . GLU A 1 144 ? -8.092 2.266 -5.627 1.00 93.06 144 GLU A C 1
ATOM 1007 O O . GLU A 1 144 ? -9.074 2.199 -4.891 1.00 93.06 144 GLU A O 1
ATOM 1012 N N . PHE A 1 145 ? -6.875 1.972 -5.175 1.00 92.19 145 PHE A N 1
ATOM 1013 C CA . PHE A 1 145 ? -6.629 1.603 -3.787 1.00 92.19 145 PHE A CA 1
ATOM 1014 C C . PHE A 1 145 ? -6.973 2.738 -2.809 1.00 92.19 145 PHE A C 1
ATOM 1016 O O . PHE A 1 145 ? -7.510 2.487 -1.727 1.00 92.19 145 PHE A O 1
ATOM 1023 N N . ALA A 1 146 ? -6.711 3.991 -3.189 1.00 91.06 146 ALA A N 1
ATOM 1024 C CA . ALA A 1 146 ? -7.059 5.172 -2.408 1.00 91.06 146 ALA A CA 1
ATOM 1025 C C . ALA A 1 146 ? -8.560 5.302 -2.180 1.00 91.06 146 ALA A C 1
ATOM 1027 O O . ALA A 1 146 ? -8.985 5.514 -1.045 1.00 91.06 146 ALA A O 1
ATOM 1028 N N . SER A 1 147 ? -9.348 5.145 -3.242 1.00 88.38 147 SER A N 1
ATOM 1029 C CA . SER A 1 147 ? -10.798 5.329 -3.206 1.00 88.38 147 SER A CA 1
ATOM 1030 C C . SER A 1 147 ? -11.549 4.149 -2.594 1.00 88.38 147 SER A C 1
ATOM 1032 O O . SER A 1 147 ? -12.693 4.307 -2.180 1.00 88.38 147 SER A O 1
ATOM 1034 N N . ARG A 1 148 ? -10.928 2.969 -2.522 1.00 85.56 148 ARG A N 1
ATOM 1035 C CA . ARG A 1 148 ? -11.573 1.747 -2.038 1.00 85.56 148 ARG A CA 1
ATOM 1036 C C . ARG A 1 148 ? -11.613 1.662 -0.518 1.00 85.56 148 ARG A C 1
ATOM 1038 O O . ARG A 1 148 ? -10.564 1.670 0.109 1.00 85.56 148 ARG A O 1
ATOM 1045 N N . ASP A 1 149 ? -12.770 1.453 0.091 1.00 80.50 149 ASP A N 1
ATOM 1046 C CA . ASP A 1 149 ? -12.819 1.186 1.531 1.00 80.50 149 ASP A CA 1
ATOM 1047 C C . ASP A 1 149 ? -12.086 -0.109 1.907 1.00 80.50 149 ASP A C 1
ATOM 1049 O O . ASP A 1 149 ? -12.168 -1.135 1.221 1.00 80.50 149 ASP A O 1
ATOM 1053 N N . THR A 1 150 ? -11.350 -0.059 3.018 1.00 75.75 150 THR A N 1
ATOM 1054 C CA . THR A 1 150 ? -10.713 -1.244 3.597 1.00 75.75 150 THR A CA 1
ATOM 1055 C C . THR A 1 150 ? -11.831 -2.154 4.103 1.00 75.75 150 THR A C 1
ATOM 1057 O O . THR A 1 150 ? -12.505 -1.819 5.073 1.00 75.75 150 THR A O 1
ATOM 1060 N N . GLY A 1 151 ? -12.088 -3.253 3.391 1.00 76.31 151 GLY A N 1
ATOM 1061 C CA . GLY A 1 151 ? -13.199 -4.161 3.682 1.00 76.31 151 GLY A CA 1
ATOM 1062 C C . GLY A 1 151 ? -13.091 -4.863 5.039 1.00 76.31 151 GLY A C 1
ATOM 1063 O O . GLY A 1 151 ? -12.151 -4.655 5.809 1.00 76.31 151 GLY A O 1
ATOM 1064 N N . VAL A 1 152 ? -14.063 -5.734 5.323 1.00 81.00 152 VAL A N 1
ATOM 1065 C CA . VAL A 1 152 ? -14.044 -6.577 6.527 1.00 81.00 152 VAL A CA 1
ATOM 1066 C C . VAL A 1 152 ? -12.821 -7.489 6.485 1.00 81.00 152 VAL A C 1
ATOM 1068 O O . VAL A 1 152 ? -12.546 -8.122 5.467 1.00 81.00 152 VAL A O 1
ATOM 1071 N N . ILE A 1 153 ? -12.082 -7.537 7.593 1.00 82.50 153 ILE A N 1
ATOM 1072 C CA . ILE A 1 153 ? -10.901 -8.389 7.719 1.00 82.50 153 ILE A CA 1
ATOM 1073 C C . ILE A 1 153 ? -11.361 -9.855 7.687 1.00 82.50 153 ILE A C 1
ATOM 1075 O O . ILE A 1 153 ? -12.232 -10.217 8.484 1.00 82.50 153 ILE A O 1
ATOM 1079 N N . PRO A 1 154 ? -10.800 -10.695 6.796 1.00 81.81 154 PRO A N 1
ATOM 1080 C CA . PRO A 1 154 ? -11.097 -12.123 6.768 1.00 81.81 154 PRO A CA 1
ATOM 1081 C C . PRO A 1 154 ? -10.876 -12.770 8.138 1.00 81.81 154 PRO A C 1
ATOM 1083 O O . PRO A 1 154 ? -9.901 -12.463 8.829 1.00 81.81 154 PRO A O 1
ATOM 1086 N N . ASN A 1 155 ? -11.770 -13.677 8.533 1.00 79.62 155 ASN A N 1
ATOM 1087 C CA . ASN A 1 155 ? -11.751 -14.300 9.861 1.00 79.62 155 ASN A CA 1
ATOM 1088 C C . ASN A 1 155 ? -10.440 -15.047 10.141 1.00 79.62 155 ASN A C 1
ATOM 1090 O O . ASN A 1 155 ? -9.973 -15.072 11.278 1.00 79.62 155 ASN A O 1
ATOM 1094 N N . GLU A 1 156 ? -9.826 -15.598 9.097 1.00 81.88 156 GLU A N 1
ATOM 1095 C CA . GLU A 1 156 ? -8.540 -16.291 9.128 1.00 81.88 156 GLU A CA 1
ATOM 1096 C C . GLU A 1 156 ? -7.404 -15.377 9.607 1.00 81.88 156 GLU A C 1
ATOM 1098 O O . GLU A 1 156 ? -6.439 -15.843 10.208 1.00 81.88 156 GLU A O 1
ATOM 1103 N N . LEU A 1 157 ? -7.521 -14.067 9.369 1.00 72.44 157 LEU A N 1
ATOM 1104 C CA . LEU A 1 157 ? -6.530 -13.061 9.754 1.00 72.44 157 LEU A CA 1
ATOM 1105 C C . LEU A 1 157 ? -6.856 -12.393 11.098 1.00 72.44 157 LEU A C 1
ATOM 1107 O O . LEU A 1 157 ? -5.975 -11.798 11.719 1.00 72.44 157 LEU A O 1
ATOM 1111 N N . SER A 1 158 ? -8.096 -12.513 11.575 1.00 66.69 158 SER A N 1
ATOM 1112 C CA . SER A 1 158 ? -8.585 -11.858 12.795 1.00 66.69 158 SER A CA 1
ATOM 1113 C C . SER A 1 158 ? -8.034 -12.459 14.100 1.00 66.69 158 SER A C 1
ATOM 1115 O O . SER A 1 158 ? -8.114 -11.812 15.141 1.00 66.69 158 SER A O 1
ATOM 1117 N N . GLY A 1 159 ? -7.465 -13.673 14.067 1.00 56.06 159 GLY A N 1
ATOM 1118 C CA . GLY A 1 159 ? -7.018 -14.421 15.257 1.00 56.06 159 GLY A CA 1
ATOM 1119 C C . GLY A 1 159 ? -5.523 -14.350 15.603 1.00 56.06 159 G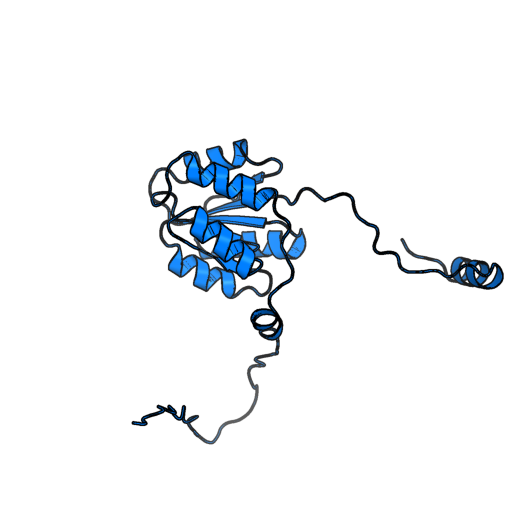LY A C 1
ATOM 1120 O O . GLY A 1 159 ? -5.113 -14.884 16.629 1.00 56.06 159 GLY A O 1
ATOM 1121 N N . LEU A 1 160 ? -4.680 -13.707 14.787 1.00 55.31 160 LEU A N 1
ATOM 1122 C CA . LEU A 1 160 ? -3.217 -13.726 14.988 1.00 55.31 160 LEU A CA 1
ATOM 1123 C C . LEU A 1 160 ? -2.717 -12.813 16.125 1.00 55.31 160 LEU A C 1
ATOM 1125 O O . LEU A 1 160 ? -1.530 -12.808 16.442 1.00 55.31 160 LEU A O 1
ATOM 1129 N N . SER A 1 161 ? -3.605 -12.052 16.764 1.00 49.38 161 SER A N 1
ATOM 1130 C CA . SER A 1 161 ? -3.304 -11.192 17.916 1.00 49.38 161 SER A CA 1
ATOM 1131 C C . SER A 1 161 ? -3.351 -11.920 19.269 1.00 49.38 161 SER A C 1
ATOM 1133 O O . SER A 1 161 ? -3.117 -11.299 20.309 1.00 49.38 161 SER A O 1
ATOM 1135 N N . SER A 1 162 ? -3.586 -13.234 19.288 1.00 44.06 162 SER A N 1
ATOM 1136 C CA . SER A 1 162 ? -3.493 -14.051 20.501 1.00 44.06 162 SER A CA 1
ATOM 1137 C C . SER A 1 162 ? -2.033 -14.321 20.885 1.00 44.06 162 SER A C 1
ATOM 1139 O O . SER A 1 162 ? -1.437 -15.316 20.492 1.00 44.06 162 SER A O 1
ATOM 1141 N N . SER A 1 163 ? -1.464 -13.396 21.662 1.00 43.94 163 SER A N 1
ATOM 1142 C CA . SER A 1 163 ? -0.481 -13.645 22.728 1.00 43.94 163 SER A CA 1
ATOM 1143 C C . SER A 1 163 ? 0.483 -14.828 22.527 1.00 43.94 163 SER A C 1
ATOM 1145 O O . SER A 1 163 ? 0.314 -15.887 23.132 1.00 43.94 163 SER A O 1
ATOM 1147 N N . CYS A 1 164 ? 1.581 -14.613 21.802 1.00 41.53 164 CYS A N 1
ATOM 1148 C CA . CYS A 1 164 ? 2.823 -15.304 22.149 1.00 41.53 164 CYS A CA 1
ATOM 1149 C C . CYS A 1 164 ? 3.467 -14.528 23.301 1.00 41.53 164 CYS A C 1
ATOM 1151 O O . CYS A 1 164 ? 4.305 -13.651 23.100 1.00 41.53 164 CYS A O 1
ATOM 1153 N N . THR A 1 165 ? 3.024 -14.802 24.525 1.00 49.81 165 THR A N 1
ATOM 1154 C CA . THR A 1 165 ? 3.756 -14.404 25.727 1.00 49.81 165 THR A CA 1
ATOM 1155 C C . THR A 1 165 ? 5.077 -15.179 25.712 1.00 49.81 165 THR A C 1
ATOM 1157 O O . THR A 1 165 ? 5.030 -16.411 25.701 1.00 49.81 165 THR A O 1
ATOM 1160 N N . PRO A 1 166 ? 6.260 -14.538 25.692 1.00 42.94 166 PRO A N 1
ATOM 1161 C CA . PRO A 1 166 ? 7.485 -15.267 25.972 1.00 42.94 166 PRO A CA 1
ATOM 1162 C C . PRO A 1 166 ? 7.381 -15.749 27.419 1.00 42.94 166 PRO A C 1
ATOM 1164 O O . PRO A 1 166 ? 7.289 -14.938 28.343 1.00 42.94 166 PRO A O 1
ATOM 1167 N N . ALA A 1 167 ? 7.321 -17.067 27.608 1.00 42.38 167 ALA A N 1
ATOM 1168 C CA . ALA A 1 167 ? 7.358 -17.674 28.925 1.00 42.38 167 ALA A CA 1
ATOM 1169 C C . ALA A 1 167 ? 8.655 -17.238 29.619 1.00 42.38 167 ALA A C 1
ATOM 1171 O O . ALA A 1 167 ? 9.747 -17.714 29.320 1.00 42.38 167 ALA A O 1
ATOM 1172 N N . SER A 1 168 ? 8.526 -16.274 30.524 1.00 43.72 168 SER A N 1
ATOM 1173 C CA . SER A 1 168 ? 9.514 -16.033 31.558 1.00 43.72 168 SER A CA 1
ATOM 1174 C C . SER A 1 168 ? 9.362 -17.152 32.577 1.00 43.72 168 SER A C 1
ATOM 1176 O O . SER A 1 168 ? 8.355 -17.204 33.278 1.00 43.72 168 SER A O 1
ATOM 1178 N N . GLY A 1 169 ? 10.348 -18.042 32.649 1.00 41.12 169 GLY A N 1
ATOM 1179 C CA . GLY A 1 169 ? 10.482 -18.962 33.770 1.00 41.12 169 GLY A CA 1
ATOM 1180 C C . GLY A 1 169 ? 11.014 -20.338 33.402 1.00 41.12 169 GLY A C 1
ATOM 1181 O O . GLY A 1 169 ? 10.359 -21.094 32.696 1.00 41.12 169 GLY A O 1
ATOM 1182 N N . SER A 1 170 ? 12.145 -20.656 34.033 1.00 37.25 170 SER A N 1
ATOM 1183 C CA . SER A 1 170 ? 12.650 -21.990 34.385 1.00 37.25 170 SER A CA 1
ATOM 1184 C C . SER A 1 170 ? 13.155 -22.922 33.277 1.00 37.25 170 SER A C 1
ATOM 1186 O O . SER A 1 170 ? 12.443 -23.374 32.391 1.00 37.25 170 SER A O 1
ATOM 1188 N N . THR A 1 171 ? 14.440 -23.230 33.433 1.00 48.12 171 THR A N 1
ATOM 1189 C CA . THR A 1 171 ? 15.140 -24.474 33.113 1.00 48.12 171 THR A CA 1
ATOM 1190 C C . THR A 1 171 ? 14.247 -25.724 33.081 1.00 48.12 171 THR A C 1
ATOM 1192 O O . THR A 1 171 ? 13.371 -25.882 33.921 1.00 48.12 171 THR A O 1
ATOM 1195 N N . GLU A 1 172 ? 14.623 -26.638 32.180 1.00 44.81 172 GLU A N 1
ATOM 1196 C CA . GLU A 1 172 ? 14.284 -28.069 32.084 1.00 44.81 172 GLU A CA 1
ATOM 1197 C C . GLU A 1 172 ? 13.194 -28.564 31.114 1.00 44.81 172 GLU A C 1
ATOM 1199 O O . GLU A 1 172 ? 12.038 -28.160 31.102 1.00 44.81 172 GLU A O 1
ATOM 1204 N N . SER A 1 173 ? 13.632 -29.599 30.385 1.00 39.22 173 SER A N 1
ATOM 1205 C CA . SER A 1 173 ? 12.929 -30.572 29.544 1.00 39.22 173 SER A CA 1
ATOM 1206 C C . SER A 1 173 ? 12.568 -30.178 28.102 1.00 39.22 173 SER A C 1
ATOM 1208 O O . SER A 1 173 ? 11.573 -29.546 27.768 1.00 39.22 173 SER A O 1
ATOM 1210 N N . HIS A 1 174 ? 13.445 -30.660 27.223 1.00 45.94 174 HIS A N 1
ATOM 1211 C CA . HIS A 1 174 ? 13.304 -30.807 25.784 1.00 45.94 174 HIS A CA 1
ATOM 1212 C C . HIS A 1 174 ? 12.123 -31.744 25.461 1.00 45.94 174 HIS A C 1
ATOM 1214 O O . HIS A 1 174 ? 12.165 -32.922 25.810 1.00 45.94 174 HIS A O 1
ATOM 1220 N N . GLN A 1 175 ? 11.119 -31.269 24.722 1.00 54.53 175 GLN A N 1
ATOM 1221 C CA . GLN A 1 175 ? 10.202 -32.148 23.992 1.00 54.53 175 GLN A CA 1
ATOM 1222 C C . GLN A 1 175 ? 9.884 -31.522 22.624 1.00 54.53 175 GLN A C 1
ATOM 1224 O O . GLN A 1 175 ? 9.253 -30.468 22.572 1.00 54.53 175 GLN A O 1
ATOM 1229 N N . PRO A 1 176 ? 10.373 -32.087 21.502 1.00 46.78 176 PRO A N 1
ATOM 1230 C CA . PRO A 1 176 ? 10.094 -31.536 20.182 1.00 46.78 176 PRO A CA 1
ATOM 1231 C C . PRO A 1 176 ? 8.659 -31.859 19.747 1.00 46.78 176 PRO A C 1
ATOM 1233 O O . PRO A 1 176 ? 8.233 -33.014 19.757 1.00 46.78 176 PRO A O 1
ATOM 1236 N N . CYS A 1 177 ? 7.927 -30.824 19.335 1.00 33.59 177 CYS A N 1
ATOM 1237 C CA . CYS A 1 177 ? 6.627 -30.949 18.685 1.00 33.59 177 CYS A CA 1
ATOM 1238 C C . CYS A 1 177 ? 6.778 -31.713 17.362 1.00 33.59 177 CYS A C 1
ATOM 1240 O O . CYS A 1 177 ? 7.474 -31.267 16.450 1.00 33.59 177 CYS A O 1
ATOM 1242 N N . ASN A 1 178 ? 6.118 -32.866 17.267 1.00 46.28 178 ASN A N 1
ATOM 1243 C CA . ASN A 1 178 ? 6.090 -33.698 16.073 1.00 46.28 178 ASN A CA 1
ATOM 1244 C C . ASN A 1 178 ? 4.985 -33.194 15.128 1.00 46.28 178 ASN A C 1
ATOM 1246 O O . ASN A 1 178 ? 3.797 -33.339 15.420 1.00 46.28 178 ASN A O 1
ATOM 1250 N N . CYS A 1 179 ? 5.366 -32.588 14.005 1.00 35.41 179 CYS A N 1
ATOM 1251 C CA . CYS A 1 179 ? 4.450 -32.270 12.913 1.00 35.41 179 CYS A CA 1
ATOM 1252 C C . CYS A 1 179 ? 4.134 -33.565 12.156 1.00 35.41 179 CYS A C 1
ATOM 1254 O O . CYS A 1 179 ? 4.873 -33.950 11.250 1.00 35.41 179 CYS A O 1
ATOM 1256 N N . ASN A 1 180 ? 3.060 -34.259 12.537 1.00 43.31 180 ASN A N 1
ATOM 1257 C CA . ASN A 1 180 ? 2.642 -35.468 11.837 1.00 43.31 180 ASN A CA 1
ATOM 1258 C C . ASN A 1 180 ? 2.019 -35.082 10.483 1.00 43.31 180 ASN A C 1
ATOM 1260 O O . ASN A 1 180 ? 0.905 -34.559 10.416 1.00 43.31 180 ASN A O 1
ATOM 1264 N N . ALA A 1 181 ? 2.779 -35.305 9.411 1.00 44.31 181 ALA A N 1
ATOM 1265 C CA . ALA A 1 181 ? 2.327 -35.217 8.033 1.00 44.31 181 ALA A CA 1
ATOM 1266 C C . ALA A 1 181 ? 1.289 -36.318 7.778 1.00 44.31 181 ALA A C 1
ATOM 1268 O O . ALA A 1 181 ? 1.629 -37.496 7.709 1.00 44.31 181 ALA A O 1
ATOM 1269 N N . ASN A 1 182 ? 0.020 -35.937 7.643 1.00 40.44 182 ASN A N 1
ATOM 1270 C CA . ASN A 1 182 ? -1.025 -36.860 7.221 1.00 40.44 182 ASN A CA 1
ATOM 1271 C C . ASN A 1 182 ? -1.175 -36.755 5.695 1.00 40.44 182 ASN A C 1
ATOM 1273 O O . ASN A 1 182 ? -1.839 -35.853 5.186 1.00 40.44 182 ASN A O 1
ATOM 1277 N N . SER A 1 183 ? -0.505 -37.643 4.961 1.00 46.91 183 SER A N 1
ATOM 1278 C CA . SER A 1 183 ? -0.755 -37.879 3.535 1.00 46.91 183 SER A CA 1
ATOM 1279 C C . SER A 1 183 ? -1.959 -38.813 3.379 1.00 46.91 183 SER A C 1
ATOM 1281 O O . SER A 1 183 ? -1.926 -39.906 3.943 1.00 46.91 183 SER A O 1
ATOM 1283 N N . PRO A 1 184 ? -2.995 -38.475 2.595 1.00 54.66 184 PRO A N 1
ATOM 1284 C CA . PRO A 1 184 ? -3.978 -39.465 2.181 1.00 54.66 184 PRO A CA 1
ATOM 1285 C C . PRO A 1 184 ? -3.531 -40.139 0.875 1.00 54.66 184 PRO A 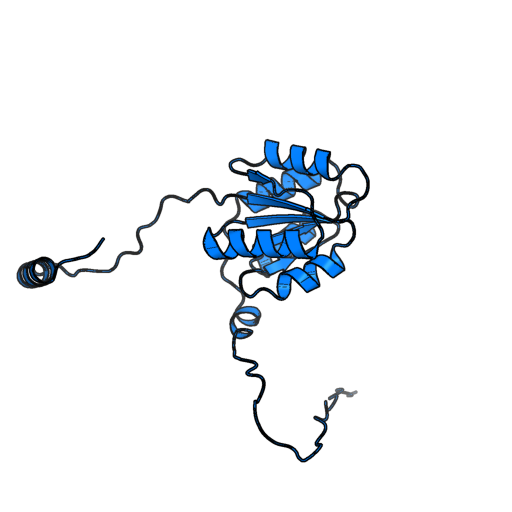C 1
ATOM 1287 O O . PRO A 1 184 ? -3.447 -39.504 -0.174 1.00 54.66 184 PRO A O 1
ATOM 1290 N N . HIS A 1 185 ? -3.262 -41.442 0.956 1.00 44.25 185 HIS A N 1
ATOM 1291 C CA . HIS A 1 185 ? -3.149 -42.360 -0.178 1.00 44.25 185 HIS A CA 1
ATOM 1292 C C . HIS A 1 185 ? -4.391 -43.264 -0.173 1.00 44.25 185 HIS A C 1
ATOM 1294 O O . HIS A 1 185 ? -4.645 -43.925 0.831 1.00 44.25 185 HIS A O 1
ATOM 1300 N N . SER A 1 186 ? -5.166 -43.269 -1.258 1.00 52.28 186 SER A N 1
ATOM 1301 C CA . SER A 1 186 ? -6.166 -44.274 -1.690 1.00 52.28 186 SER A CA 1
ATOM 1302 C C . SER A 1 186 ? -6.693 -43.736 -3.028 1.00 52.28 186 SER A C 1
ATOM 1304 O O . SER A 1 186 ? -7.117 -42.586 -3.069 1.00 52.28 186 SER A O 1
ATOM 1306 N N . THR A 1 187 ? -6.575 -44.396 -4.175 1.00 52.94 187 THR A N 1
ATOM 1307 C CA . THR A 1 187 ? -6.713 -45.819 -4.536 1.00 52.94 187 THR A CA 1
ATOM 1308 C C . THR A 1 187 ? -5.829 -46.158 -5.725 1.00 52.94 187 THR A C 1
ATOM 1310 O O . THR A 1 187 ? -5.643 -45.251 -6.569 1.00 52.94 187 THR A O 1
#

pLDDT: mean 79.75, std 18.36, range [33.59, 96.81]

Sequence (187 aa):
AVITPSARDHAREAGIELVRGSVIQPPVHSTIVIGQADCLANASSRAAGIARAVAGTQQLPASGLADVVAAIALHVGRDGAKGVLLTGRPAAAVVLANRFSSLRAVTARDAATLLAAAAQCAANVLIIHPQEFASGALERACVEFASRDTGVIPNELSGLSSSCTPASGSTESHQPCNCNANSPHST

Secondary structure (DSSP, 8-state):
-PPPHHHHHHHHHTT---------------PEEEEEES--TTHHHHHHHHHHHSTTEEEPPP--HHHHHHHHHHHHHHH--EEEEEES-HHHHHHHHTTSTT--EE--SSHHHHHHHHHHTT-SEEEE-TTTS-HHHHHHHHHHHHHS---PPPHHHHTTTS-------------------------

Radius of gyration: 22.53 Å; chains: 1; bounding box: 55×61×52 Å